Protein AF-0000000069436643 (afdb_homodimer)

Secondary structure (DSSP, 8-state):
-----PPP-EEEEEESS-HHHHHHHHHHHH----SEEEEEE-TT--HHHHHHHHHHHHTTPPTT-EEEESSTTSHHHHHHHHHHHHSS-EEEE--BHHHHHHHHHHHTTS-GGG-HHHHHHHHHHT-EEHHHHHHHHHHH-/-----PPP-EEEEEESS-HHHHHHHHHHHH----SEEEEEE-TT--HHHHHHHHHHHHTTPPTT-EEEESSTTSHHHHHHHHHHHHSS-EEEE--BHHHHHHHHHHHTTS-GGG-HHHHHHHHHHT-EEHHHHHHHHHHH-

Organism: Salmonella typhimurium (strain SL1344) (NCBI:txid216597)

Sequence (282 aa):
MTTTQPLPHILLLTHGGWGQPLCNSLRMVTGEIKGVTEIALMPVDTLGEFYQRVEAVVKTLPEGSLILTDFVGGTTSNVAARLSADYPVAVIAGLNASLLLEALDRREQGMLTACVDELVEAGRSSCLDVVAHVRQLQQSLMTTTQPLPHILLLTHGGWGQPLCNSLRMVTGEIKGVTEIALMPVDTLGEFYQRVEAVVKTLPEGSLILTDFVGGTTSNVAARLSADYPVAVIAGLNASLLLEALDRREQGMLTACVDELVEAGRSSCLDVVAHVRQLQQSL

InterPro domains:
  IPR004701 Phosphotransferase system, mannose-type IIA component [PF03610] (10-118)
  IPR004701 Phosphotransferase system, mannose-type IIA component [PS51096] (7-127)
  IPR033887 PTS system mannose/sorbose specific IIA subunit [cd00006] (9-125)
  IPR036662 Phosphotransferase system, mannose-type IIA component superfamily [G3DSA:3.40.50.510] (8-139)
  IPR036662 Phosphotransferase system, mannose-type IIA component superfamily [SSF53062] (9-129)
  IPR051471 Bacterial PTS system sugar-specific components [PTHR33799] (9-136)

Nearest PDB structures (foldseek):
  2jzo-assembly1_A  TM=9.021E-01  e=1.554E-08  Escherichia coli
  2jzn-assembly1_B  TM=9.021E-01  e=1.768E-08  Escherichia coli
  6fmg-assembly2_C  TM=8.801E-01  e=3.167E-08  Streptococcus pneumoniae
  3mtq-assembly1_B  TM=8.263E-01  e=3.140E-06  Klebsiella pneumoniae subsp. pneumoniae MGH 78578
  3gx1-assembly1_B  TM=8.263E-01  e=9.709E-05  Listeria innocua Clip11262

Solvent-accessible surface area (backbone atoms only — not comparable to full-atom values): 14733 Å² total; per-residue (Å²): 129,86,74,72,67,66,65,29,32,38,38,33,29,27,53,61,48,29,54,60,46,43,50,58,24,46,32,76,75,73,38,91,81,76,58,69,47,71,49,53,50,46,93,86,56,47,71,66,56,48,43,51,57,50,48,61,51,58,75,68,52,39,70,23,13,34,36,36,15,38,42,70,88,39,71,54,34,50,47,48,45,57,48,36,75,80,38,84,44,38,44,36,22,27,42,30,57,47,24,51,53,50,48,59,56,42,28,77,75,40,49,40,55,78,40,52,69,60,41,31,48,42,29,22,70,33,22,33,51,44,56,63,50,55,54,50,56,57,64,75,96,127,88,73,74,67,66,63,28,32,37,38,33,30,28,54,61,49,30,54,60,47,43,50,57,22,47,32,77,74,74,36,91,82,76,57,68,48,70,51,53,50,46,94,85,54,47,72,66,57,47,43,50,59,51,47,62,51,58,74,66,52,39,69,22,12,33,36,37,14,36,42,70,87,38,70,53,34,50,47,49,46,58,48,37,76,80,39,82,45,38,44,36,22,26,43,29,57,49,24,51,53,50,48,61,56,43,26,76,74,40,50,40,55,79,40,51,70,60,42,29,47,41,28,22,70,33,23,34,52,43,56,62,49,54,52,52,55,61,68,74,101

Foldseek 3Di:
DVPPFDFFAEEEEEAPDCVVVLVVVCCVPVNDAPRYYYDYDYPVDDLVRSLVVVLVVLVVTTALYEYEYAAPPDSRQVSVVVSVVVGVYYYDYNDDNQLVVVLRVVSVVDRNSVCVVVSNVSSVVVDDDPVVVVVVVVVVD/DVPPFDQFAEEEEEAPDPVVVLVVVCCVPVNDAPRYYYDYDYPVDDLVRSLVVVLVVLVVTTALYEYEYAAPPDSRQVSVVVSVVVGVYYYDYNDDNQLVVVLRVVSVVDRNSVCVVVSNVSSVVVDDDPVVVVVVVVVVD

pLDDT: mean 94.85, std 9.26, range [37.38, 98.94]

Structure (mmCIF, N/CA/C/O backbone):
data_AF-0000000069436643-model_v1
#
loop_
_entity.id
_entity.type
_entity.pdbx_description
1 polymer 'Hypothetical PTS system protein'
#
loop_
_atom_site.group_PDB
_atom_site.id
_atom_site.type_symbol
_atom_site.label_atom_id
_atom_site.label_alt_id
_atom_site.label_comp_id
_atom_site.label_asym_id
_atom_site.label_entity_id
_atom_site.label_seq_id
_atom_site.pdbx_PDB_ins_code
_atom_site.Cartn_x
_atom_site.Cartn_y
_atom_site.Cartn_z
_atom_site.occupancy
_atom_site.B_iso_or_equiv
_atom_site.auth_seq_id
_atom_site.auth_comp_id
_atom_site.auth_asym_id
_atom_site.auth_atom_id
_atom_site.pdbx_PDB_model_num
ATOM 1 N N . MET A 1 1 ? 20.109 -31.234 -18.406 1 37.38 1 MET A N 1
ATOM 2 C CA . MET A 1 1 ? 19.156 -30.328 -19.047 1 37.38 1 MET A CA 1
ATOM 3 C C . MET A 1 1 ? 18.75 -29.203 -18.094 1 37.38 1 MET A C 1
ATOM 5 O O . MET A 1 1 ? 18.062 -29.453 -17.094 1 37.38 1 MET A O 1
ATOM 9 N N . THR A 1 2 ? 19.391 -28.219 -17.672 1 46.84 2 THR A N 1
ATOM 10 C CA . THR A 1 2 ? 19.234 -27.25 -16.594 1 46.84 2 THR A CA 1
ATOM 11 C C . THR A 1 2 ? 17.875 -26.547 -16.688 1 46.84 2 THR A C 1
ATOM 13 O O . THR A 1 2 ? 17.656 -25.719 -17.562 1 46.84 2 THR A O 1
ATOM 16 N N . THR A 1 3 ? 16.703 -27.172 -16.719 1 50.44 3 THR A N 1
ATOM 17 C CA . THR A 1 3 ? 15.328 -26.766 -17 1 50.44 3 THR A CA 1
ATOM 18 C C . THR A 1 3 ? 14.992 -25.453 -16.297 1 50.44 3 THR A C 1
ATOM 20 O O . THR A 1 3 ? 15.039 -25.391 -15.062 1 50.44 3 THR A O 1
ATOM 23 N N . THR A 1 4 ? 15.438 -24.391 -16.781 1 63.66 4 THR A N 1
ATOM 24 C CA . THR A 1 4 ? 15.297 -23.062 -16.188 1 63.66 4 THR A CA 1
ATOM 25 C C . THR A 1 4 ? 13.844 -22.781 -15.805 1 63.66 4 THR A C 1
ATOM 27 O O . THR A 1 4 ? 12.992 -22.625 -16.672 1 63.66 4 THR A O 1
ATOM 30 N N . GLN A 1 5 ? 13.445 -23.375 -14.812 1 75.62 5 GLN A N 1
ATOM 31 C CA . GLN A 1 5 ? 12.094 -23.125 -14.328 1 75.62 5 GLN A CA 1
ATOM 32 C C . GLN A 1 5 ? 11.727 -21.656 -14.438 1 75.62 5 GLN A C 1
ATOM 34 O O . GLN A 1 5 ? 12.57 -20.781 -14.227 1 75.62 5 GLN A O 1
ATOM 39 N N . PRO A 1 6 ? 10.602 -21.547 -15.203 1 90.06 6 PRO A N 1
ATOM 40 C CA . PRO A 1 6 ? 10.18 -20.141 -15.297 1 90.06 6 PRO A CA 1
ATOM 41 C C . PRO A 1 6 ? 10.141 -19.453 -13.938 1 90.06 6 PRO A C 1
ATOM 43 O O . PRO A 1 6 ? 9.852 -20.078 -12.922 1 90.06 6 PRO A O 1
ATOM 46 N N . LEU A 1 7 ? 10.594 -18.203 -13.906 1 95.25 7 LEU A N 1
ATOM 47 C CA . LEU A 1 7 ? 10.555 -17.422 -12.68 1 95.25 7 LEU A CA 1
ATOM 48 C C . LEU A 1 7 ? 9.125 -17.281 -12.164 1 95.25 7 LEU A C 1
ATOM 50 O O . LEU A 1 7 ? 8.18 -17.203 -12.961 1 95.25 7 LEU A O 1
ATOM 54 N N . PRO A 1 8 ? 8.922 -17.266 -10.836 1 98 8 PRO A N 1
ATOM 55 C CA . PRO A 1 8 ? 7.586 -17.016 -10.289 1 98 8 PRO A CA 1
ATOM 56 C C . PRO A 1 8 ? 6.992 -15.695 -10.766 1 98 8 PRO A C 1
ATOM 58 O O . PRO A 1 8 ? 7.73 -14.781 -11.156 1 98 8 PRO A O 1
ATOM 61 N N . HIS A 1 9 ? 5.707 -15.641 -10.797 1 98.5 9 HIS A N 1
ATOM 62 C CA . HIS A 1 9 ? 4.992 -14.414 -11.109 1 98.5 9 HIS A CA 1
ATOM 63 C C . HIS A 1 9 ? 4.297 -13.852 -9.875 1 98.5 9 HIS A C 1
ATOM 65 O O . HIS A 1 9 ? 4.133 -14.555 -8.875 1 98.5 9 HIS A O 1
ATOM 71 N N . ILE A 1 10 ? 4.023 -12.633 -10 1 98.81 10 ILE A N 1
ATOM 72 C CA . ILE A 1 10 ? 3.24 -11.945 -8.977 1 98.81 10 ILE A CA 1
ATOM 73 C C . ILE A 1 10 ? 1.921 -11.461 -9.578 1 98.81 10 ILE A C 1
ATOM 75 O O . ILE A 1 10 ? 1.914 -10.742 -10.57 1 98.81 10 ILE A O 1
ATOM 79 N N . LEU A 1 11 ? 0.876 -11.945 -9.008 1 98.94 11 LEU A N 1
ATOM 80 C CA . LEU A 1 11 ? -0.457 -11.508 -9.414 1 98.94 11 LEU A CA 1
ATOM 81 C C . LEU A 1 11 ? -1.05 -10.555 -8.383 1 98.94 11 LEU A C 1
ATOM 83 O O . LEU A 1 11 ? -1.198 -10.914 -7.211 1 98.94 11 LEU A O 1
ATOM 87 N N . LEU A 1 12 ? -1.332 -9.336 -8.805 1 98.94 12 LEU A N 1
ATOM 88 C CA . LEU A 1 12 ? -1.971 -8.352 -7.941 1 98.94 12 LEU A CA 1
ATOM 89 C C . LEU A 1 12 ? -3.486 -8.391 -8.102 1 98.94 12 LEU A C 1
ATOM 91 O O . LEU A 1 12 ? -3.998 -8.375 -9.227 1 98.94 12 LEU A O 1
ATOM 95 N N . LEU A 1 13 ? -4.195 -8.531 -7.02 1 98.88 13 LEU A N 1
ATOM 96 C CA . LEU A 1 13 ? -5.645 -8.359 -6.992 1 98.88 13 LEU A CA 1
ATOM 97 C C . LEU A 1 13 ? -6.031 -7.129 -6.18 1 98.88 13 LEU A C 1
ATOM 99 O O . LEU A 1 13 ? -5.805 -7.082 -4.969 1 98.88 13 LEU A O 1
ATOM 103 N N . THR A 1 14 ? -6.617 -6.129 -6.828 1 98.44 14 THR A N 1
ATOM 104 C CA . THR A 1 14 ? -6.961 -4.879 -6.156 1 98.44 14 THR A CA 1
ATOM 105 C C . THR A 1 14 ? -8.383 -4.453 -6.504 1 98.44 14 THR A C 1
ATOM 107 O O . THR A 1 14 ? -8.938 -4.895 -7.508 1 98.44 14 THR A O 1
ATOM 110 N N . HIS A 1 15 ? -9.008 -3.639 -5.648 1 97.56 15 HIS A N 1
ATOM 111 C CA . HIS A 1 15 ? -10.242 -2.949 -6.02 1 97.56 15 HIS A CA 1
ATOM 112 C C . HIS A 1 15 ? -9.961 -1.793 -6.973 1 97.56 15 HIS A C 1
ATOM 114 O O . HIS A 1 15 ? -9.102 -0.953 -6.699 1 97.56 15 HIS A O 1
ATOM 120 N N . GLY A 1 16 ? -10.625 -1.764 -8.086 1 96.56 16 GLY A N 1
ATOM 121 C CA . GLY A 1 16 ? -10.578 -0.621 -8.984 1 96.56 16 GLY A CA 1
ATOM 122 C C . GLY A 1 16 ? -9.273 -0.51 -9.75 1 96.56 16 GLY A C 1
ATOM 123 O O . GLY A 1 16 ? -9.141 0.331 -10.641 1 96.56 16 GLY A O 1
ATOM 124 N N . GLY A 1 17 ? -8.266 -1.239 -9.414 1 97.19 17 GLY A N 1
ATOM 125 C CA . GLY A 1 17 ? -7.035 -1.286 -10.188 1 97.19 17 GLY A CA 1
ATOM 126 C C . GLY A 1 17 ? -6.035 -0.219 -9.781 1 97.19 17 GLY A C 1
ATOM 127 O O . GLY A 1 17 ? -5.879 0.787 -10.477 1 97.19 17 GLY A O 1
ATOM 128 N N . TRP A 1 18 ? -5.324 -0.387 -8.758 1 98.19 18 TRP A N 1
ATOM 129 C CA . TRP A 1 18 ? -4.277 0.555 -8.383 1 98.19 18 TRP A CA 1
ATOM 130 C C . TRP A 1 18 ? -2.914 -0.129 -8.359 1 98.19 18 TRP A C 1
ATOM 132 O O . TRP A 1 18 ? -1.896 0.51 -8.086 1 98.19 18 TRP A O 1
ATOM 142 N N . GLY A 1 19 ? -2.863 -1.388 -8.688 1 98.25 19 GLY A N 1
ATOM 143 C CA . GLY A 1 19 ? -1.625 -2.148 -8.734 1 98.25 19 GLY A CA 1
ATOM 144 C C . GLY A 1 19 ? -0.703 -1.712 -9.859 1 98.25 19 GLY A C 1
ATOM 145 O O . GLY A 1 19 ? 0.508 -1.584 -9.664 1 98.25 19 GLY A O 1
ATOM 146 N N . GLN A 1 20 ? -1.256 -1.521 -11.016 1 97.62 20 GLN A N 1
ATOM 147 C CA . GLN A 1 20 ? -0.444 -1.125 -12.164 1 97.62 20 GLN A CA 1
ATOM 148 C C . GLN A 1 20 ? 0.184 0.248 -11.945 1 97.62 20 GLN A C 1
ATOM 150 O O . GLN A 1 20 ? 1.374 0.441 -12.203 1 97.62 20 GLN A O 1
ATOM 155 N N . PRO A 1 21 ? -0.611 1.246 -11.469 1 97.94 21 PRO A N 1
ATOM 156 C CA . PRO A 1 21 ? 0.022 2.514 -11.102 1 97.94 21 PRO A CA 1
ATOM 157 C C . PRO A 1 21 ? 1.167 2.332 -10.102 1 97.94 21 PRO A C 1
ATOM 159 O O . PRO A 1 21 ? 2.199 2.998 -10.219 1 97.94 21 PRO A O 1
ATOM 162 N N . LEU A 1 22 ? 1.018 1.46 -9.133 1 98.25 22 LEU A N 1
ATOM 163 C CA . LEU A 1 22 ? 2.084 1.177 -8.18 1 98.25 22 LEU A CA 1
ATOM 164 C C . LEU A 1 22 ? 3.299 0.583 -8.891 1 98.25 22 LEU A C 1
ATOM 166 O O . LEU A 1 22 ? 4.434 0.978 -8.617 1 98.25 22 LEU A O 1
ATOM 170 N N . CYS A 1 23 ? 3.084 -0.327 -9.836 1 97.94 23 CYS A N 1
ATOM 171 C CA . CYS A 1 23 ? 4.176 -0.899 -10.617 1 97.94 23 CYS A CA 1
ATOM 172 C C . CYS A 1 23 ? 4.922 0.184 -11.391 1 97.94 23 CYS A C 1
ATOM 174 O O . CYS A 1 23 ? 6.152 0.179 -11.438 1 97.94 23 CYS A O 1
ATOM 176 N N . ASN A 1 24 ? 4.129 1.037 -11.992 1 97.06 24 ASN A N 1
ATOM 177 C CA . ASN A 1 24 ? 4.75 2.139 -12.719 1 97.06 24 ASN A CA 1
ATOM 178 C C . ASN A 1 24 ? 5.645 2.975 -11.812 1 97.06 24 ASN A C 1
ATOM 180 O O . ASN A 1 24 ? 6.734 3.385 -12.219 1 97.06 24 ASN A O 1
ATOM 184 N N . SER A 1 25 ? 5.137 3.213 -10.617 1 96.44 25 SER A N 1
ATOM 185 C CA . SER A 1 25 ? 5.918 3.932 -9.617 1 96.44 25 SER A CA 1
ATOM 186 C C . SER A 1 25 ? 7.227 3.213 -9.312 1 96.44 25 SER A C 1
ATOM 188 O O . SER A 1 25 ? 8.289 3.832 -9.305 1 96.44 25 SER A O 1
ATOM 190 N N . LEU A 1 26 ? 7.211 1.95 -9.148 1 96.06 26 LEU A N 1
ATOM 191 C CA . LEU A 1 26 ? 8.375 1.177 -8.734 1 96.06 26 LEU A CA 1
ATOM 192 C C . LEU A 1 26 ? 9.383 1.056 -9.875 1 96.06 26 LEU A C 1
ATOM 194 O O . LEU A 1 26 ? 10.578 0.853 -9.633 1 96.06 26 LEU A O 1
ATOM 198 N N . ARG A 1 27 ? 8.922 1.178 -11.117 1 96.19 27 ARG A N 1
ATOM 199 C CA . ARG A 1 27 ? 9.844 1.189 -12.25 1 96.19 27 ARG A CA 1
ATOM 200 C C . ARG A 1 27 ? 10.773 2.393 -12.18 1 96.19 27 ARG A C 1
ATOM 202 O O . ARG A 1 27 ? 11.922 2.32 -12.617 1 96.19 27 ARG A O 1
ATOM 209 N N . MET A 1 28 ? 10.312 3.479 -11.57 1 92.62 28 MET A N 1
ATOM 210 C CA . MET A 1 28 ? 11.125 4.676 -11.398 1 92.62 28 MET A CA 1
ATOM 211 C C . MET A 1 28 ? 12.266 4.426 -10.414 1 92.62 28 MET A C 1
ATOM 213 O O . MET A 1 28 ? 13.289 5.109 -10.453 1 92.62 28 MET A O 1
ATOM 217 N N . VAL A 1 29 ? 12.102 3.406 -9.633 1 89.19 29 VAL A N 1
ATOM 218 C CA . VAL A 1 29 ? 13.047 3.133 -8.562 1 89.19 29 VAL A CA 1
ATOM 219 C C . VAL A 1 29 ? 13.938 1.952 -8.953 1 89.19 29 VAL A C 1
ATOM 221 O O . VAL A 1 29 ? 15.148 1.979 -8.719 1 89.19 29 VAL A O 1
ATOM 224 N N . THR A 1 30 ? 13.406 0.935 -9.547 1 91.94 30 THR A N 1
ATOM 225 C CA . THR A 1 30 ? 14.141 -0.308 -9.758 1 91.94 30 THR A CA 1
ATOM 226 C C . THR A 1 30 ? 14.422 -0.53 -11.234 1 91.94 30 THR A C 1
ATOM 228 O O . THR A 1 30 ? 15.242 -1.375 -11.602 1 91.94 30 THR A O 1
ATOM 231 N N . GLY A 1 31 ? 13.789 0.182 -12.094 1 92.88 31 GLY A N 1
ATOM 232 C CA . GLY A 1 31 ? 13.836 -0.117 -13.516 1 92.88 31 GLY A CA 1
ATOM 233 C C . GLY A 1 31 ? 12.719 -1.048 -13.969 1 92.88 31 GLY A C 1
ATOM 234 O O . GLY A 1 31 ? 11.672 -1.122 -13.32 1 92.88 31 GLY A O 1
ATOM 235 N N . GLU A 1 32 ? 13.047 -1.8 -15.039 1 93.56 32 GLU A N 1
ATOM 236 C CA . GLU A 1 32 ? 12.008 -2.609 -15.664 1 93.56 32 GLU A CA 1
ATOM 237 C C . GLU A 1 32 ? 11.477 -3.672 -14.711 1 93.56 32 GLU A C 1
ATOM 239 O O . GLU A 1 32 ? 12.25 -4.301 -13.984 1 93.56 32 GLU A O 1
ATOM 244 N N . ILE A 1 33 ? 10.219 -3.863 -14.633 1 94.12 33 ILE A N 1
ATOM 245 C CA . ILE A 1 33 ? 9.531 -4.879 -13.844 1 94.12 33 ILE A CA 1
ATOM 246 C C . ILE A 1 33 ? 8.828 -5.867 -14.773 1 94.12 33 ILE A C 1
ATOM 248 O O . ILE A 1 33 ? 8.031 -5.469 -15.625 1 94.12 33 ILE A O 1
ATOM 252 N N . LYS A 1 34 ? 9.156 -7.074 -14.641 1 94.38 34 LYS A N 1
ATOM 253 C CA . LYS A 1 34 ? 8.531 -8.148 -15.406 1 94.38 34 LYS A CA 1
ATOM 254 C C . LYS A 1 34 ? 7.855 -9.156 -14.484 1 94.38 34 LYS A C 1
ATOM 256 O O . LYS A 1 34 ? 8.18 -9.234 -13.297 1 94.38 34 LYS A O 1
ATOM 261 N N . GLY A 1 35 ? 6.895 -9.875 -15 1 96.38 35 GLY A N 1
ATOM 262 C CA . GLY A 1 35 ? 6.312 -10.984 -14.266 1 96.38 35 GLY A CA 1
ATOM 263 C C . GLY A 1 35 ? 5.289 -10.547 -13.234 1 96.38 35 GLY A C 1
ATOM 264 O O . GLY A 1 35 ? 5.016 -11.266 -12.273 1 96.38 35 GLY A O 1
ATOM 265 N N . VAL A 1 36 ? 4.766 -9.336 -13.398 1 98.31 36 VAL A N 1
ATOM 266 C CA . VAL A 1 36 ? 3.707 -8.836 -12.523 1 98.31 36 VAL A CA 1
ATOM 267 C C . VAL A 1 36 ? 2.459 -8.531 -13.352 1 98.31 36 VAL A C 1
ATOM 269 O O . VAL A 1 36 ? 2.537 -7.867 -14.391 1 98.31 36 VAL A O 1
ATOM 272 N N . THR A 1 37 ? 1.359 -9.078 -12.945 1 98.38 37 THR A N 1
ATOM 273 C CA . THR A 1 37 ? 0.079 -8.781 -13.586 1 98.38 37 THR A CA 1
ATOM 274 C C . THR A 1 37 ? -0.966 -8.398 -12.539 1 98.38 37 THR A C 1
ATOM 276 O O . THR A 1 37 ? -0.895 -8.844 -11.391 1 98.38 37 THR A O 1
ATOM 279 N N . GLU A 1 38 ? -1.88 -7.57 -12.977 1 98.75 38 GLU A N 1
ATOM 280 C CA . GLU A 1 38 ? -2.973 -7.172 -12.094 1 98.75 38 GLU A CA 1
ATOM 281 C C . GLU A 1 38 ? -4.324 -7.598 -12.664 1 98.75 38 GLU A C 1
ATOM 283 O O . GLU A 1 38 ? -4.562 -7.48 -13.867 1 98.75 38 GLU A O 1
ATOM 288 N N . ILE A 1 39 ? -5.168 -8.055 -11.797 1 98.81 39 ILE A N 1
ATOM 289 C CA . ILE A 1 39 ? -6.602 -8.148 -12.039 1 98.81 39 ILE A CA 1
ATOM 290 C C . ILE A 1 39 ? -7.355 -7.258 -11.055 1 98.81 39 ILE A C 1
ATOM 292 O O . ILE A 1 39 ? -7.301 -7.48 -9.844 1 98.81 39 ILE A O 1
ATOM 296 N N . ALA A 1 40 ? -8.039 -6.293 -11.586 1 98.44 40 ALA A N 1
ATOM 297 C CA . ALA A 1 40 ? -8.797 -5.352 -10.766 1 98.44 40 ALA A CA 1
ATOM 298 C C . ALA A 1 40 ? -10.242 -5.805 -10.602 1 98.44 40 ALA A C 1
ATOM 300 O O . ALA A 1 40 ? -10.891 -6.211 -11.578 1 98.44 40 ALA A O 1
ATOM 301 N N . LEU A 1 41 ? -10.727 -5.836 -9.375 1 98.19 41 LEU A N 1
ATOM 302 C CA . LEU A 1 41 ? -12.156 -5.973 -9.125 1 98.19 41 LEU A CA 1
ATOM 303 C C . LEU A 1 41 ? -12.891 -4.672 -9.43 1 98.19 41 LEU A C 1
ATOM 305 O O . LEU A 1 41 ? -12.609 -3.637 -8.828 1 98.19 41 LEU A O 1
ATOM 309 N N . MET A 1 42 ? -13.797 -4.703 -10.32 1 97.19 42 MET A N 1
ATOM 310 C CA . MET A 1 42 ? -14.539 -3.52 -10.742 1 97.19 42 MET A CA 1
ATOM 311 C C . MET A 1 42 ? -15.961 -3.541 -10.18 1 97.19 42 MET A C 1
ATOM 313 O O . MET A 1 42 ? -16.484 -4.605 -9.859 1 97.19 42 MET A O 1
ATOM 317 N N . PRO A 1 43 ? -16.578 -2.346 -10.047 1 94.25 43 PRO A N 1
ATOM 318 C CA . PRO A 1 43 ? -17.922 -2.275 -9.469 1 94.25 43 PRO A CA 1
ATOM 319 C C . PRO A 1 43 ? -18.922 -3.162 -10.203 1 94.25 43 PRO A C 1
ATOM 321 O O . PRO A 1 43 ? -19.859 -3.674 -9.594 1 94.25 43 PRO A O 1
ATOM 324 N N . VAL A 1 44 ? -18.75 -3.408 -11.422 1 95.31 44 VAL A N 1
ATOM 325 C CA . VAL A 1 44 ? -19.719 -4.133 -12.242 1 95.31 44 VAL A CA 1
ATOM 326 C C . VAL A 1 44 ? -19.469 -5.637 -12.109 1 95.31 44 VAL A C 1
ATOM 328 O O . VAL A 1 44 ? -20.312 -6.441 -12.531 1 95.31 44 VAL A O 1
ATOM 331 N N . ASP A 1 45 ? -18.344 -6.047 -11.531 1 96.12 45 ASP A N 1
ATOM 332 C CA . ASP A 1 45 ? -17.984 -7.457 -11.438 1 96.12 45 ASP A CA 1
ATOM 333 C C . ASP A 1 45 ? -18.891 -8.188 -10.445 1 96.12 45 ASP A C 1
ATOM 335 O O . ASP A 1 45 ? -19.125 -7.695 -9.336 1 96.12 45 ASP A O 1
ATOM 339 N N . THR A 1 46 ? -19.344 -9.422 -10.867 1 96.44 46 THR A N 1
ATOM 340 C CA . THR A 1 46 ? -19.875 -10.352 -9.875 1 96.44 46 THR A CA 1
ATOM 341 C C . THR A 1 46 ? -18.75 -11.172 -9.242 1 96.44 46 THR A C 1
ATOM 343 O O . THR A 1 46 ? -17.656 -11.258 -9.797 1 96.44 46 THR A O 1
ATOM 346 N N . LEU A 1 47 ? -19.031 -11.711 -8.102 1 96 47 LEU A N 1
ATOM 347 C CA . LEU A 1 47 ? -18.062 -12.578 -7.445 1 96 47 LEU A CA 1
ATOM 348 C C . LEU A 1 47 ? -17.625 -13.711 -8.375 1 96 47 LEU A C 1
ATOM 350 O O . LEU A 1 47 ? -16.438 -14.008 -8.484 1 96 47 LEU A O 1
ATOM 354 N N . GLY A 1 48 ? -18.562 -14.297 -9.023 1 97.31 48 GLY A N 1
ATOM 355 C CA . GLY A 1 48 ? -18.281 -15.398 -9.922 1 97.31 48 GLY A CA 1
ATOM 356 C C . GLY A 1 48 ? -17.406 -15 -11.094 1 97.31 48 GLY A C 1
ATOM 357 O O . GLY A 1 48 ? -16.453 -15.719 -11.438 1 97.31 48 GLY A O 1
ATOM 358 N N . GLU A 1 49 ? -17.719 -13.891 -11.688 1 97.75 49 GLU A N 1
ATOM 359 C CA . GLU A 1 49 ? -16.922 -13.406 -12.805 1 97.75 49 GLU A CA 1
ATOM 360 C C . GLU A 1 49 ? -15.492 -13.102 -12.375 1 97.75 49 GLU A C 1
ATOM 362 O O . GLU A 1 49 ? -14.547 -13.445 -13.078 1 97.75 49 GLU A O 1
ATOM 367 N N . PHE A 1 50 ? -15.461 -12.445 -11.305 1 98.5 50 PHE A N 1
ATOM 368 C CA . PHE A 1 50 ? -14.141 -12.109 -10.781 1 98.5 50 PHE A CA 1
ATOM 369 C C . PHE A 1 50 ? -13.344 -13.375 -10.469 1 98.5 50 PHE A C 1
ATOM 371 O O . PHE A 1 50 ? -12.18 -13.5 -10.859 1 98.5 50 PHE A O 1
ATOM 378 N N . TYR A 1 51 ? -13.969 -14.352 -9.812 1 98.5 51 TYR A N 1
ATOM 379 C CA . TYR A 1 51 ? -13.344 -15.633 -9.5 1 98.5 51 TYR A CA 1
ATOM 380 C C . TYR A 1 51 ? -12.812 -16.297 -10.758 1 98.5 51 TYR A C 1
ATOM 382 O O . TYR A 1 51 ? -11.656 -16.734 -10.805 1 98.5 51 TYR A O 1
ATOM 390 N N . GLN A 1 52 ? -13.586 -16.344 -11.773 1 98.56 52 GLN A N 1
ATOM 391 C CA . GLN A 1 52 ? -13.219 -17.031 -13.008 1 98.56 52 GLN A CA 1
ATOM 392 C C . GLN A 1 52 ? -12.031 -16.344 -13.68 1 98.56 52 GLN A C 1
ATOM 394 O O . GLN A 1 52 ? -11.133 -17.016 -14.195 1 98.56 52 GLN A O 1
ATOM 399 N N . ARG A 1 53 ? -12.094 -15.039 -13.695 1 98.5 53 ARG A N 1
ATOM 400 C CA . ARG A 1 53 ? -10.992 -14.289 -14.281 1 98.5 53 ARG A CA 1
ATOM 401 C C . ARG A 1 53 ? -9.688 -14.562 -13.539 1 98.5 53 ARG A C 1
ATOM 403 O O . ARG A 1 53 ? -8.648 -14.789 -14.164 1 98.5 53 ARG A O 1
ATOM 410 N N . VAL A 1 54 ? -9.758 -14.539 -12.227 1 98.88 54 VAL A N 1
ATOM 411 C CA . VAL A 1 54 ? -8.562 -14.766 -11.43 1 98.88 54 VAL A CA 1
ATOM 412 C C . VAL A 1 54 ? -8.086 -16.203 -11.602 1 98.88 54 VAL A C 1
ATOM 414 O O . VAL A 1 54 ? -6.891 -16.453 -11.781 1 98.88 54 VAL A O 1
ATOM 417 N N . GLU A 1 55 ? -8.977 -17.141 -11.586 1 98.81 55 GLU A N 1
ATOM 418 C CA . GLU A 1 55 ? -8.609 -18.562 -11.719 1 98.81 55 GLU A CA 1
ATOM 419 C C . GLU A 1 55 ? -7.914 -18.812 -13.047 1 98.81 55 GLU A C 1
ATOM 421 O O . GLU A 1 55 ? -6.949 -19.594 -13.102 1 98.81 55 GLU A O 1
ATOM 426 N N . ALA A 1 56 ? -8.43 -18.188 -14.086 1 98.81 56 ALA A N 1
ATOM 427 C CA . ALA A 1 56 ? -7.848 -18.375 -15.414 1 98.81 56 ALA A CA 1
ATOM 428 C C . ALA A 1 56 ? -6.363 -18.016 -15.406 1 98.81 56 ALA A C 1
ATOM 430 O O . ALA A 1 56 ? -5.559 -18.656 -16.094 1 98.81 56 ALA A O 1
ATOM 431 N N . VAL A 1 57 ? -6.004 -17.016 -14.695 1 98.75 57 VAL A N 1
ATOM 432 C CA . VAL A 1 57 ? -4.613 -16.562 -14.617 1 98.75 57 VAL A CA 1
ATOM 433 C C . VAL A 1 57 ? -3.834 -17.484 -13.672 1 98.75 57 VAL A C 1
ATOM 435 O O . VAL A 1 57 ? -2.715 -17.891 -13.984 1 98.75 57 VAL A O 1
ATOM 438 N N . VAL A 1 58 ? -4.41 -17.828 -12.539 1 98.62 58 VAL A N 1
ATOM 439 C CA . VAL A 1 58 ? -3.75 -18.641 -11.516 1 98.62 58 VAL A CA 1
ATOM 440 C C . VAL A 1 58 ? -3.326 -19.984 -12.102 1 98.62 58 VAL A C 1
ATOM 442 O O . VAL A 1 58 ? -2.238 -20.484 -11.805 1 98.62 58 VAL A O 1
ATOM 445 N N . LYS A 1 59 ? -4.09 -20.516 -13.016 1 97.94 59 LYS A N 1
ATOM 446 C CA . LYS A 1 59 ? -3.828 -21.797 -13.648 1 97.94 59 LYS A CA 1
ATOM 447 C C . LYS A 1 59 ? -2.551 -21.75 -14.484 1 97.94 59 LYS A C 1
ATOM 449 O O . LYS A 1 59 ? -1.938 -22.797 -14.75 1 97.94 59 LYS A O 1
ATOM 454 N N . THR A 1 60 ? -2.199 -20.594 -14.844 1 97.62 60 THR A N 1
ATOM 455 C CA . THR A 1 60 ? -1.071 -20.469 -15.758 1 97.62 60 THR A CA 1
ATOM 456 C C . THR A 1 60 ? 0.185 -20.031 -15.016 1 97.62 60 THR A C 1
ATOM 458 O O . THR A 1 60 ? 1.271 -19.969 -15.594 1 97.62 60 THR A O 1
ATOM 461 N N . LEU A 1 61 ? 0.086 -19.703 -13.758 1 97.81 61 LEU A N 1
ATOM 462 C CA . LEU A 1 61 ? 1.219 -19.188 -13 1 97.81 61 LEU A CA 1
ATOM 463 C C . LEU A 1 61 ? 2.285 -20.266 -12.812 1 97.81 61 LEU A C 1
ATOM 465 O O . LEU A 1 61 ? 1.965 -21.406 -12.492 1 97.81 61 LEU A O 1
ATOM 469 N N . PRO A 1 62 ? 3.543 -19.859 -13 1 97.12 62 PRO A N 1
ATOM 470 C CA . PRO A 1 62 ? 4.613 -20.812 -12.664 1 97.12 62 PRO A CA 1
ATOM 471 C C . PRO A 1 62 ? 4.605 -21.203 -11.188 1 97.12 62 PRO A C 1
ATOM 473 O O . PRO A 1 62 ? 4.062 -20.484 -10.352 1 97.12 62 PRO A O 1
ATOM 476 N N . GLU A 1 63 ? 5.242 -22.297 -10.922 1 95.88 63 GLU A N 1
ATOM 477 C CA . GLU A 1 63 ? 5.406 -22.766 -9.547 1 95.88 63 GLU A CA 1
ATOM 478 C C . GLU A 1 63 ? 6.09 -21.703 -8.688 1 95.88 63 GLU A C 1
ATOM 480 O O . GLU A 1 63 ? 7.035 -21.047 -9.133 1 95.88 63 GLU A O 1
ATOM 485 N N . GLY A 1 64 ? 5.648 -21.531 -7.504 1 97.62 64 GLY A N 1
ATOM 486 C CA . GLY A 1 64 ? 6.273 -20.625 -6.566 1 97.62 64 GLY A CA 1
ATOM 487 C C . GLY A 1 64 ? 5.746 -19.203 -6.68 1 97.62 64 GLY A C 1
ATOM 488 O O . GLY A 1 64 ? 6.316 -18.266 -6.102 1 97.62 64 GLY A O 1
ATOM 489 N N . SER A 1 65 ? 4.613 -18.953 -7.414 1 98.56 65 SER A N 1
ATOM 490 C CA . SER A 1 65 ? 4.047 -17.625 -7.645 1 98.56 65 SER A CA 1
ATOM 491 C C . SER A 1 65 ? 3.25 -17.156 -6.434 1 98.56 65 SER A C 1
ATOM 493 O O . SER A 1 65 ? 2.975 -17.922 -5.52 1 98.56 65 SER A O 1
ATOM 495 N N . LEU A 1 66 ? 2.975 -15.906 -6.457 1 98.75 66 LEU A N 1
ATOM 496 C CA . LEU A 1 66 ? 2.406 -15.203 -5.312 1 98.75 66 LEU A CA 1
ATOM 497 C C . LEU A 1 66 ? 1.262 -14.297 -5.742 1 98.75 66 LEU A C 1
ATOM 499 O O . LEU A 1 66 ? 1.354 -13.617 -6.77 1 98.75 66 LEU A O 1
ATOM 503 N N . ILE A 1 67 ? 0.191 -14.336 -4.996 1 98.94 67 ILE A N 1
ATOM 504 C CA . ILE A 1 67 ? -0.86 -13.336 -5.137 1 98.94 67 ILE A CA 1
ATOM 505 C C . ILE A 1 67 ? -0.735 -12.297 -4.023 1 98.94 67 ILE A C 1
ATOM 507 O O . ILE A 1 67 ? -0.615 -12.648 -2.85 1 98.94 67 ILE A O 1
ATOM 511 N N . LEU A 1 68 ? -0.703 -11.039 -4.395 1 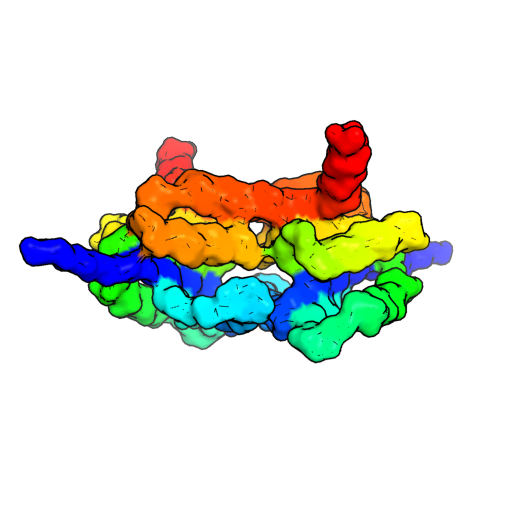98.94 68 LEU A N 1
ATOM 512 C CA . LEU A 1 68 ? -0.794 -9.93 -3.451 1 98.94 68 LEU A CA 1
ATOM 513 C C . LEU A 1 68 ? -2.139 -9.219 -3.576 1 98.94 68 LEU A C 1
ATOM 515 O O . LEU A 1 68 ? -2.568 -8.883 -4.684 1 98.94 68 LEU A O 1
ATOM 519 N N . THR A 1 69 ? -2.801 -8.992 -2.428 1 98.81 69 THR A N 1
ATOM 520 C CA . THR A 1 69 ? -4.098 -8.32 -2.436 1 98.81 69 THR A CA 1
ATOM 521 C C . THR A 1 69 ? -4.047 -7.031 -1.622 1 98.81 69 THR A C 1
ATOM 523 O O . THR A 1 69 ? -3.121 -6.82 -0.838 1 98.81 69 THR A O 1
ATOM 526 N N . ASP A 1 70 ? -4.988 -6.172 -1.793 1 96.75 70 ASP A N 1
ATOM 527 C CA . ASP A 1 70 ? -4.949 -4.844 -1.189 1 96.75 70 ASP A CA 1
ATOM 528 C C . ASP A 1 70 ? -5.289 -4.902 0.298 1 96.75 70 ASP A C 1
ATOM 530 O O . ASP A 1 70 ? -4.512 -4.445 1.138 1 96.75 70 ASP A O 1
ATOM 534 N N . PHE A 1 71 ? -6.418 -5.5 0.78 1 94.19 71 PHE A N 1
ATOM 535 C CA . PHE A 1 71 ? -6.684 -5.648 2.207 1 94.19 71 PHE A CA 1
ATOM 536 C C . PHE A 1 71 ? -7.379 -6.977 2.492 1 94.19 71 PHE A C 1
ATOM 538 O O . PHE A 1 71 ? -7.98 -7.574 1.598 1 94.19 71 PHE A O 1
ATOM 545 N N . VAL A 1 72 ? -7.258 -7.445 3.654 1 94.31 72 VAL A N 1
ATOM 546 C CA . VAL A 1 72 ? -7.812 -8.719 4.098 1 94.31 72 VAL A CA 1
ATOM 547 C C . VAL A 1 72 ? -9.32 -8.586 4.301 1 94.31 72 VAL A C 1
ATOM 549 O O . VAL A 1 72 ? -9.812 -7.512 4.664 1 94.31 72 VAL A O 1
ATOM 552 N N . GLY A 1 73 ? -10.023 -9.656 4.02 1 91.44 73 GLY A N 1
ATOM 553 C CA . GLY A 1 73 ? -11.438 -9.719 4.336 1 91.44 73 GLY A CA 1
ATOM 554 C C . GLY A 1 73 ? -12.328 -9.273 3.189 1 91.44 73 GLY A C 1
ATOM 555 O O . GLY A 1 73 ? -13.555 -9.383 3.268 1 91.44 73 GLY A O 1
ATOM 556 N N . GLY A 1 74 ? -11.797 -8.695 2.182 1 92.38 74 GLY A N 1
ATOM 557 C CA . GLY A 1 74 ? -12.562 -8.297 1.011 1 92.38 74 GLY A CA 1
ATOM 558 C C . GLY A 1 74 ? -12.672 -9.398 -0.027 1 92.38 74 GLY A C 1
ATOM 559 O O . GLY A 1 74 ? -12.125 -10.492 0.154 1 92.38 74 GLY A O 1
ATOM 560 N N . THR A 1 75 ? -13.32 -9.07 -1.146 1 95.5 75 THR A N 1
ATOM 561 C CA . THR A 1 75 ? -13.555 -10.031 -2.221 1 95.5 75 THR A CA 1
ATOM 562 C C . THR A 1 75 ? -12.242 -10.469 -2.852 1 95.5 75 THR A C 1
ATOM 564 O O . THR A 1 75 ? -12.047 -11.648 -3.146 1 95.5 75 THR A O 1
ATOM 567 N N . THR A 1 76 ? -11.328 -9.586 -3.002 1 97.75 76 THR A N 1
ATOM 568 C CA . THR A 1 76 ? -10.047 -9.898 -3.631 1 97.75 76 THR A CA 1
ATOM 569 C C . THR A 1 76 ? -9.297 -10.961 -2.828 1 97.75 76 THR A C 1
ATOM 571 O O . THR A 1 76 ? -8.906 -12 -3.371 1 97.75 76 THR A O 1
ATOM 574 N N . SER A 1 77 ? -9.211 -10.789 -1.541 1 97.5 77 SER A N 1
ATOM 575 C CA . SER A 1 77 ? -8.5 -11.734 -0.684 1 97.5 77 SER A CA 1
ATOM 576 C C . SER A 1 77 ? -9.258 -13.047 -0.552 1 97.5 77 SER A C 1
ATOM 578 O O . SER A 1 77 ? -8.648 -14.117 -0.524 1 97.5 77 SER A O 1
ATOM 580 N N . ASN A 1 78 ? -10.578 -12.961 -0.472 1 96.19 78 ASN A N 1
ATOM 581 C CA . ASN A 1 78 ? -11.391 -14.164 -0.328 1 96.19 78 ASN A CA 1
ATOM 582 C C . ASN A 1 78 ? -11.258 -15.078 -1.544 1 96.19 78 ASN A C 1
ATOM 584 O O . ASN A 1 78 ? -11.117 -16.297 -1.401 1 96.19 78 ASN A O 1
ATOM 588 N N . VAL A 1 79 ? -11.328 -14.469 -2.693 1 98.06 79 VAL A N 1
ATOM 589 C CA . VAL A 1 79 ? -11.172 -15.227 -3.932 1 98.06 79 VAL A CA 1
ATOM 590 C C . VAL A 1 79 ? -9.781 -15.844 -3.986 1 98.06 79 VAL A C 1
ATOM 592 O O . VAL A 1 79 ? -9.625 -17.016 -4.328 1 98.06 79 VAL A O 1
ATOM 595 N N . ALA A 1 80 ? -8.766 -15.094 -3.633 1 98.69 80 ALA A N 1
ATOM 596 C CA . ALA A 1 80 ? -7.387 -15.586 -3.643 1 98.69 80 ALA A CA 1
ATOM 597 C C . ALA A 1 80 ? -7.219 -16.75 -2.674 1 98.69 80 ALA A C 1
ATOM 599 O O . ALA A 1 80 ? -6.574 -17.75 -3.002 1 98.69 80 ALA A O 1
ATOM 600 N N . ALA A 1 81 ? -7.77 -16.609 -1.474 1 97.56 81 ALA A N 1
ATOM 601 C CA . ALA A 1 81 ? -7.691 -17.672 -0.468 1 97.56 81 ALA A CA 1
ATOM 602 C C . ALA A 1 81 ? -8.344 -18.953 -0.973 1 97.56 81 ALA A C 1
ATOM 604 O O . ALA A 1 81 ? -7.789 -20.047 -0.809 1 97.56 81 ALA A O 1
ATOM 605 N N . ARG A 1 82 ? -9.477 -18.812 -1.585 1 97 82 ARG A N 1
ATOM 606 C CA . ARG A 1 82 ? -10.188 -19.969 -2.135 1 97 82 ARG A CA 1
ATOM 607 C C . ARG A 1 82 ? -9.352 -20.672 -3.207 1 97 82 ARG A C 1
ATOM 609 O O . ARG A 1 82 ? -9.234 -21.891 -3.213 1 97 82 ARG A O 1
ATOM 616 N N . LEU A 1 83 ? -8.789 -19.906 -4.047 1 98.25 83 LEU A N 1
ATOM 617 C CA . LEU A 1 83 ? -7.996 -20.453 -5.141 1 98.25 83 LEU A CA 1
ATOM 618 C C . LEU A 1 83 ? -6.738 -21.141 -4.613 1 98.25 83 LEU A C 1
ATOM 620 O O . LEU A 1 83 ? -6.254 -22.109 -5.203 1 98.25 83 LEU A O 1
ATOM 624 N N . SER A 1 84 ? -6.238 -20.609 -3.498 1 97.38 84 SER A N 1
ATOM 625 C CA . SER A 1 84 ? -5.02 -21.172 -2.928 1 97.38 84 SER A CA 1
ATOM 626 C C . SER A 1 84 ? -5.258 -22.578 -2.383 1 97.38 84 SER A C 1
ATOM 628 O O . SER A 1 84 ? -4.309 -23.328 -2.145 1 97.38 84 SER A O 1
ATOM 630 N N . ALA A 1 85 ? -6.457 -22.953 -2.104 1 95.88 85 ALA A N 1
ATOM 631 C CA . ALA A 1 85 ? -6.805 -24.312 -1.664 1 95.88 85 ALA A CA 1
ATOM 632 C C . ALA A 1 85 ? -6.652 -25.312 -2.803 1 95.88 85 ALA A C 1
ATOM 634 O O . ALA A 1 85 ? -6.352 -26.484 -2.568 1 95.88 85 ALA A O 1
ATOM 635 N N . ASP A 1 86 ? -6.785 -24.859 -4.043 1 96.31 86 ASP A N 1
ATOM 636 C CA . ASP A 1 86 ? -6.809 -25.734 -5.207 1 96.31 86 ASP A CA 1
ATOM 637 C C . ASP A 1 86 ? -5.512 -25.625 -6.008 1 96.31 86 ASP A C 1
ATOM 639 O O . ASP A 1 86 ? -5.176 -26.531 -6.781 1 96.31 86 ASP A O 1
ATOM 643 N N . TYR A 1 87 ? -4.816 -24.5 -5.871 1 97.12 87 TYR A N 1
ATOM 644 C CA . TYR A 1 87 ? -3.609 -24.25 -6.645 1 97.12 87 TYR A CA 1
ATOM 645 C C . TYR A 1 87 ? -2.441 -23.891 -5.734 1 97.12 87 TYR A C 1
ATOM 647 O O . TYR A 1 87 ? -2.639 -23.312 -4.66 1 97.12 87 TYR A O 1
ATOM 655 N N . PRO A 1 88 ? -1.249 -24.234 -6.129 1 95.12 88 PRO A N 1
ATOM 656 C CA . PRO A 1 88 ? -0.072 -24 -5.285 1 95.12 88 PRO A CA 1
ATOM 657 C C . PRO A 1 88 ? 0.43 -22.562 -5.344 1 95.12 88 PRO A C 1
ATOM 659 O O . PRO A 1 88 ? 1.54 -22.312 -5.82 1 95.12 88 PRO A O 1
ATOM 662 N N . VAL A 1 89 ? -0.318 -21.641 -4.812 1 97.88 89 VAL A N 1
ATOM 663 C CA . VAL A 1 89 ? 0.039 -20.234 -4.773 1 97.88 89 VAL A CA 1
ATOM 664 C C . VAL A 1 89 ? -0.077 -19.703 -3.346 1 97.88 89 VAL A C 1
ATOM 666 O O . VAL A 1 89 ? -0.938 -20.141 -2.582 1 97.88 89 VAL A O 1
ATOM 669 N N . ALA A 1 90 ? 0.848 -18.844 -2.979 1 98.38 90 ALA A N 1
ATOM 670 C CA . ALA A 1 90 ? 0.735 -18.125 -1.709 1 98.38 90 ALA A CA 1
ATOM 671 C C . ALA A 1 90 ? -0.093 -16.844 -1.868 1 98.38 90 ALA A C 1
ATOM 673 O O . ALA A 1 90 ? -0.203 -16.312 -2.969 1 98.38 90 ALA A O 1
ATOM 674 N N . VAL A 1 91 ? -0.716 -16.422 -0.829 1 98.81 91 VAL A N 1
ATOM 675 C CA . VAL A 1 91 ? -1.531 -15.219 -0.831 1 98.81 91 VAL A CA 1
ATOM 676 C C . VAL A 1 91 ? -1.145 -14.328 0.351 1 98.81 91 VAL A C 1
ATOM 678 O O . VAL A 1 91 ? -1.188 -14.766 1.503 1 98.81 91 VAL A O 1
ATOM 681 N N . ILE A 1 92 ? -0.719 -13.125 0.053 1 98.94 92 ILE A N 1
ATOM 682 C CA . ILE A 1 92 ? -0.407 -12.133 1.072 1 98.94 92 ILE A CA 1
ATOM 683 C C . ILE A 1 92 ? -1.281 -10.898 0.87 1 98.94 92 ILE A C 1
ATOM 685 O O . ILE A 1 92 ? -1.476 -10.445 -0.261 1 98.94 92 ILE A O 1
ATOM 689 N N . ALA A 1 93 ? -1.894 -10.383 1.938 1 98.81 93 ALA A N 1
ATOM 690 C CA . ALA A 1 93 ? -2.648 -9.133 1.896 1 98.81 93 ALA A CA 1
ATOM 691 C C . ALA A 1 93 ? -1.803 -7.965 2.395 1 98.81 93 ALA A C 1
ATOM 693 O O . ALA A 1 93 ? -0.762 -8.172 3.023 1 98.81 93 ALA A O 1
ATOM 694 N N . GLY A 1 94 ? -2.285 -6.75 2.141 1 98.56 94 GLY A N 1
ATOM 695 C CA . GLY A 1 94 ? -1.604 -5.555 2.615 1 98.56 94 GLY A CA 1
ATOM 696 C C . GLY A 1 94 ? -0.602 -5.004 1.619 1 98.56 94 GLY A C 1
ATOM 697 O O . GLY A 1 94 ? 0.451 -4.496 2.008 1 98.56 94 GLY A O 1
ATOM 698 N N . LEU A 1 95 ? -0.934 -5.18 0.383 1 98.81 95 LEU A N 1
ATOM 699 C CA . LEU A 1 95 ? -0.067 -4.703 -0.691 1 98.81 95 LEU A CA 1
ATOM 700 C C . LEU A 1 95 ? 0.42 -3.287 -0.41 1 98.81 95 LEU A C 1
ATOM 702 O O . LEU A 1 95 ? -0.379 -2.402 -0.093 1 98.81 95 LEU A O 1
ATOM 706 N N . ASN A 1 96 ? 1.678 -3.074 -0.479 1 98.56 96 ASN A N 1
ATOM 707 C CA . ASN A 1 96 ? 2.334 -1.771 -0.48 1 98.56 96 ASN A CA 1
ATOM 708 C C . ASN A 1 96 ? 3.643 -1.802 -1.262 1 98.56 96 ASN A C 1
ATOM 710 O O . ASN A 1 96 ? 4.016 -2.838 -1.814 1 98.56 96 ASN A O 1
ATOM 714 N N . ALA A 1 97 ? 4.285 -0.738 -1.397 1 98.12 97 ALA A N 1
ATOM 715 C CA . ALA A 1 97 ? 5.457 -0.607 -2.264 1 98.12 97 ALA A CA 1
ATOM 716 C C . ALA A 1 97 ? 6.586 -1.521 -1.799 1 98.12 97 ALA A C 1
ATOM 718 O O . ALA A 1 97 ? 7.195 -2.225 -2.607 1 98.12 97 ALA A O 1
ATOM 719 N N . SER A 1 98 ? 6.867 -1.548 -0.556 1 97.94 98 SER A N 1
ATOM 720 C CA . SER A 1 98 ? 7.992 -2.303 -0.013 1 97.94 98 SER A CA 1
ATOM 721 C C . SER A 1 98 ? 7.773 -3.805 -0.16 1 97.94 98 SER A C 1
ATOM 723 O O . SER A 1 98 ? 8.703 -4.543 -0.481 1 97.94 98 SER A O 1
ATOM 725 N N . LEU A 1 99 ? 6.559 -4.211 0.102 1 98.62 99 LEU A N 1
ATOM 726 C CA . LEU A 1 99 ? 6.219 -5.621 -0.08 1 98.62 99 LEU A CA 1
ATOM 727 C C . LEU A 1 99 ? 6.422 -6.047 -1.53 1 98.62 99 LEU A C 1
ATOM 729 O O . LEU A 1 99 ? 7.047 -7.074 -1.798 1 98.62 99 LEU A O 1
ATOM 733 N N . LEU A 1 100 ? 5.895 -5.23 -2.461 1 98.5 100 LEU A N 1
ATOM 734 C CA . LEU A 1 100 ? 6.031 -5.566 -3.875 1 98.5 100 LEU A CA 1
ATOM 735 C C . LEU A 1 100 ? 7.496 -5.555 -4.297 1 98.5 100 LEU A C 1
ATOM 737 O O . LEU A 1 100 ? 7.949 -6.449 -5.012 1 98.5 100 LEU A O 1
ATOM 741 N N . LEU A 1 101 ? 8.273 -4.605 -3.828 1 97.12 101 LEU A N 1
ATOM 742 C CA . LEU A 1 101 ? 9.695 -4.527 -4.148 1 97.12 101 LEU A CA 1
ATOM 743 C C . LEU A 1 101 ? 10.43 -5.766 -3.652 1 97.12 101 LEU A C 1
ATOM 745 O O . LEU A 1 101 ? 11.25 -6.34 -4.379 1 97.12 101 LEU A O 1
ATOM 749 N N . GLU A 1 102 ? 10.141 -6.141 -2.42 1 97.75 102 GLU A N 1
ATOM 750 C CA . GLU A 1 102 ? 10.773 -7.32 -1.846 1 97.75 102 GLU A CA 1
ATOM 751 C C . GLU A 1 102 ? 10.406 -8.578 -2.625 1 97.75 102 GLU A C 1
ATOM 753 O O . GLU A 1 102 ? 11.258 -9.438 -2.869 1 97.75 102 GLU A O 1
ATOM 758 N N . ALA A 1 103 ? 9.125 -8.703 -3.002 1 98.5 103 ALA A N 1
ATOM 759 C CA . ALA A 1 103 ? 8.68 -9.859 -3.775 1 98.5 103 ALA A CA 1
ATOM 760 C C . ALA A 1 103 ? 9.406 -9.93 -5.117 1 98.5 103 ALA A C 1
ATOM 762 O O . ALA A 1 103 ? 9.789 -11.016 -5.562 1 98.5 103 ALA A O 1
ATOM 763 N N . LEU A 1 104 ? 9.609 -8.789 -5.777 1 97.38 104 LEU A N 1
ATOM 764 C CA . LEU A 1 104 ? 10.32 -8.727 -7.047 1 97.38 104 LEU A CA 1
ATOM 765 C C . LEU A 1 104 ? 11.766 -9.188 -6.887 1 97.38 104 LEU A C 1
ATOM 767 O O . LEU A 1 104 ? 12.289 -9.914 -7.734 1 97.38 104 LEU A O 1
ATOM 771 N N . ASP A 1 105 ? 12.359 -8.805 -5.816 1 96.12 105 ASP A N 1
ATOM 772 C CA . ASP A 1 105 ? 13.734 -9.195 -5.539 1 96.12 105 ASP A CA 1
ATOM 773 C C . ASP A 1 105 ? 13.836 -10.695 -5.258 1 96.12 105 ASP A C 1
ATOM 775 O O . ASP A 1 105 ? 14.688 -11.383 -5.82 1 96.12 105 ASP A O 1
ATOM 779 N N . ARG A 1 106 ? 12.914 -11.211 -4.461 1 96.81 106 ARG A N 1
ATOM 780 C CA . ARG A 1 106 ? 12.945 -12.609 -4.039 1 96.81 106 ARG A CA 1
ATOM 781 C C . ARG A 1 106 ? 12.594 -13.539 -5.195 1 96.81 106 ARG A C 1
ATOM 783 O O . ARG A 1 106 ? 13.078 -14.672 -5.254 1 96.81 106 ARG A O 1
ATOM 790 N N . ARG A 1 107 ? 11.742 -13.023 -6.082 1 95.25 107 ARG A N 1
ATOM 791 C CA . ARG A 1 107 ? 11.336 -13.852 -7.215 1 95.25 107 ARG A CA 1
ATOM 792 C C . ARG A 1 107 ? 12.539 -14.281 -8.039 1 95.25 107 ARG A C 1
ATOM 794 O O . ARG A 1 107 ? 12.531 -15.352 -8.648 1 95.25 107 ARG A O 1
ATOM 801 N N . GLU A 1 108 ? 13.609 -13.461 -8.062 1 93.81 108 GLU A N 1
ATOM 802 C CA . GLU A 1 108 ? 14.828 -13.766 -8.805 1 93.81 108 GLU A CA 1
ATOM 803 C C . GLU A 1 108 ? 15.672 -14.805 -8.078 1 93.81 108 GLU A C 1
ATOM 805 O O . GLU A 1 108 ? 16.594 -15.375 -8.664 1 93.81 108 GLU A O 1
ATOM 810 N N . GLN A 1 109 ? 15.359 -15.102 -6.855 1 94.69 109 GLN A N 1
ATOM 811 C CA . GLN A 1 109 ? 16.203 -15.953 -6.023 1 94.69 109 GLN A CA 1
ATOM 812 C C . GLN A 1 109 ? 15.57 -17.328 -5.812 1 94.69 109 GLN A C 1
ATOM 814 O O . GLN A 1 109 ? 16.234 -18.25 -5.359 1 94.69 109 GLN A O 1
ATOM 819 N N . GLY A 1 110 ? 14.273 -17.375 -6.113 1 94.69 110 GLY A N 1
ATOM 820 C CA . GLY A 1 110 ? 13.602 -18.656 -5.883 1 94.69 110 GLY A CA 1
ATOM 821 C C . GLY A 1 110 ? 12.094 -18.516 -5.801 1 94.69 110 GLY A C 1
ATOM 822 O O . GLY A 1 110 ? 11.523 -17.531 -6.273 1 94.69 110 GLY A O 1
ATOM 823 N N . MET A 1 111 ? 11.5 -19.562 -5.164 1 97.31 111 MET A N 1
ATOM 824 C CA . MET A 1 111 ? 10.047 -19.625 -5.043 1 97.31 111 MET A CA 1
ATOM 825 C C . MET A 1 111 ? 9.531 -18.625 -4.016 1 97.31 111 MET A C 1
ATOM 827 O O . MET A 1 111 ? 9.992 -18.609 -2.871 1 97.31 111 MET A O 1
ATOM 831 N N . LEU A 1 112 ? 8.586 -17.81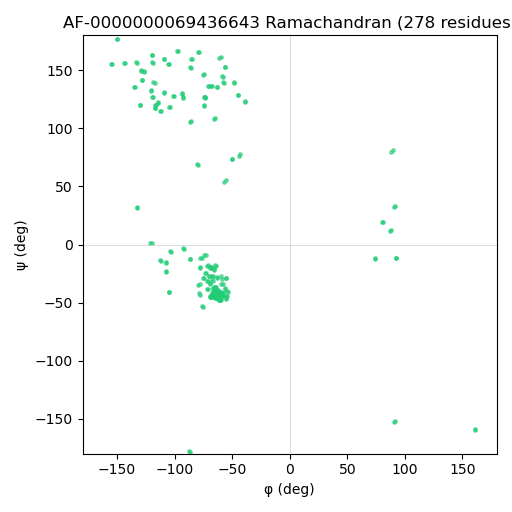2 -4.422 1 98.38 112 LEU A N 1
ATOM 832 C CA . LEU A 1 112 ? 7.996 -16.844 -3.5 1 98.38 112 LEU A CA 1
ATOM 833 C C . LEU A 1 112 ? 7.199 -17.562 -2.41 1 98.38 112 LEU A C 1
ATOM 835 O O . LEU A 1 112 ? 7.129 -17.078 -1.275 1 98.38 112 LEU A O 1
ATOM 839 N N . THR A 1 113 ? 6.68 -18.75 -2.697 1 97.94 113 THR A N 1
ATOM 840 C CA . THR A 1 113 ? 5.934 -19.547 -1.728 1 97.94 113 THR A CA 1
ATOM 841 C C . THR A 1 113 ? 6.832 -19.969 -0.569 1 97.94 113 THR A C 1
ATOM 843 O O . THR A 1 113 ? 6.34 -20.328 0.502 1 97.94 113 THR A O 1
ATOM 846 N N . ALA A 1 114 ? 8.109 -19.906 -0.76 1 97.5 114 ALA A N 1
ATOM 847 C CA . ALA A 1 114 ? 9.055 -20.344 0.261 1 97.5 114 ALA A CA 1
ATOM 848 C C . ALA A 1 114 ? 9.477 -19.188 1.153 1 97.5 114 ALA A C 1
ATOM 850 O O . ALA A 1 114 ? 10.188 -19.375 2.145 1 97.5 114 ALA A O 1
ATOM 851 N N . CYS A 1 115 ? 9 -17.938 0.865 1 97.81 115 CYS A N 1
ATOM 852 C CA . CYS A 1 115 ? 9.484 -16.797 1.619 1 97.81 115 CYS A CA 1
ATOM 853 C C . CYS A 1 115 ? 8.32 -15.914 2.078 1 97.81 115 CYS A C 1
ATOM 855 O O . CYS A 1 115 ? 8.461 -14.695 2.188 1 97.81 115 CYS A O 1
ATOM 857 N N . VAL A 1 116 ? 7.203 -16.5 2.332 1 98.62 116 VAL A N 1
ATOM 858 C CA . VAL A 1 116 ? 5.98 -15.773 2.678 1 98.62 116 VAL A CA 1
ATOM 859 C C . VAL A 1 116 ? 6.199 -14.977 3.961 1 98.62 116 VAL A C 1
ATOM 86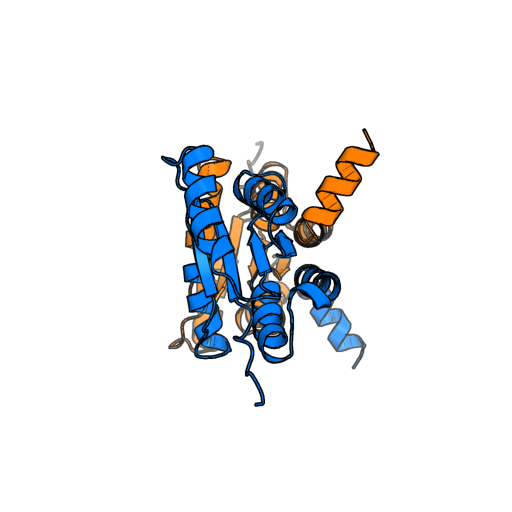1 O O . VAL A 1 116 ? 5.848 -13.797 4.031 1 98.62 116 VAL A O 1
ATOM 864 N N . ASP A 1 117 ? 6.844 -15.602 4.973 1 98.38 117 ASP A N 1
ATOM 865 C CA . ASP A 1 117 ? 7.07 -14.922 6.246 1 98.38 117 ASP A CA 1
ATOM 866 C C . ASP A 1 117 ? 7.949 -13.688 6.062 1 98.38 117 ASP A C 1
ATOM 868 O O . ASP A 1 117 ? 7.676 -12.633 6.645 1 98.38 117 ASP A O 1
ATOM 872 N N . GLU A 1 118 ? 8.953 -13.82 5.316 1 98.38 118 GLU A N 1
ATOM 873 C CA . GLU A 1 118 ? 9.859 -12.703 5.059 1 98.38 118 GLU A CA 1
ATOM 874 C C . GLU A 1 118 ? 9.156 -11.586 4.301 1 98.38 118 GLU A C 1
ATOM 876 O O . GLU A 1 118 ? 9.391 -10.406 4.562 1 98.38 118 GLU A O 1
ATOM 881 N N . LEU A 1 119 ? 8.32 -11.938 3.354 1 98.81 119 LEU A N 1
ATOM 882 C CA . LEU A 1 119 ? 7.574 -10.961 2.568 1 98.81 119 LEU A CA 1
ATOM 883 C C . LEU A 1 119 ? 6.574 -10.211 3.443 1 98.81 119 LEU A C 1
ATOM 885 O O . LEU A 1 119 ? 6.457 -8.984 3.352 1 98.81 119 LEU A O 1
ATOM 889 N N . VAL A 1 120 ? 5.879 -10.969 4.297 1 98.81 120 VAL A N 1
ATOM 890 C CA . VAL A 1 120 ? 4.949 -10.344 5.23 1 98.81 120 VAL A CA 1
ATOM 891 C C . VAL A 1 120 ? 5.699 -9.359 6.125 1 98.81 120 VAL A C 1
ATOM 893 O O . VAL A 1 120 ? 5.258 -8.227 6.324 1 98.81 120 VAL A O 1
ATOM 896 N N . GLU A 1 121 ? 6.824 -9.758 6.594 1 98.62 121 GLU A N 1
ATOM 897 C CA . GLU A 1 121 ? 7.617 -8.898 7.465 1 98.62 121 GLU A CA 1
ATOM 898 C C . GLU A 1 121 ? 8.102 -7.652 6.723 1 98.62 121 GLU A C 1
ATOM 900 O O . GLU A 1 121 ? 8.18 -6.566 7.301 1 98.62 121 GLU A O 1
ATOM 905 N N . ALA A 1 122 ? 8.492 -7.801 5.473 1 98.31 122 ALA A N 1
ATOM 906 C CA . ALA A 1 122 ? 8.898 -6.648 4.672 1 98.31 122 ALA A CA 1
ATOM 907 C C . ALA A 1 122 ? 7.777 -5.621 4.57 1 98.31 122 ALA A C 1
ATOM 909 O O . ALA A 1 122 ? 8.016 -4.418 4.707 1 98.31 122 ALA A O 1
ATOM 910 N N . GLY A 1 123 ? 6.512 -6.105 4.336 1 98.5 123 GLY A N 1
ATOM 911 C CA . GLY A 1 123 ? 5.359 -5.219 4.312 1 98.5 123 GLY A CA 1
ATOM 912 C C . GLY A 1 123 ? 5.098 -4.543 5.648 1 98.5 123 GLY A C 1
ATOM 913 O O . GLY A 1 123 ? 4.875 -3.334 5.703 1 98.5 123 GLY A O 1
ATOM 914 N N . ARG A 1 124 ? 5.242 -5.328 6.707 1 98.69 124 ARG A N 1
ATOM 915 C CA . ARG A 1 124 ? 4.965 -4.828 8.047 1 98.69 124 ARG A CA 1
ATOM 916 C C . ARG A 1 124 ? 6.016 -3.805 8.477 1 98.69 124 ARG A C 1
ATOM 918 O O . ARG A 1 124 ? 5.672 -2.723 8.953 1 98.69 124 ARG A O 1
ATOM 925 N N . SER A 1 125 ? 7.234 -4.094 8.25 1 98 125 SER A N 1
ATOM 926 C CA . SER A 1 125 ? 8.328 -3.271 8.75 1 98 125 SER A CA 1
ATOM 927 C C . SER A 1 125 ? 8.414 -1.943 8.008 1 98 125 SER A C 1
ATOM 929 O O . SER A 1 125 ? 9.055 -1 8.477 1 98 125 SER A O 1
ATOM 931 N N . SER A 1 126 ? 7.773 -1.911 6.852 1 98 126 SER A N 1
ATOM 932 C CA . SER A 1 126 ? 7.812 -0.684 6.062 1 98 126 SER A CA 1
ATOM 933 C C . SER A 1 126 ? 6.844 0.357 6.617 1 98 126 SER A C 1
ATOM 935 O O . SER A 1 126 ? 6.934 1.538 6.273 1 98 126 SER A O 1
ATOM 937 N N . CYS A 1 127 ? 5.852 -0.098 7.426 1 98.69 127 CYS A N 1
ATOM 938 C CA . CYS A 1 127 ? 4.898 0.803 8.062 1 98.69 127 CYS A CA 1
ATOM 939 C C . CYS A 1 127 ? 5.445 1.332 9.383 1 98.69 127 CYS A C 1
ATOM 941 O O . CYS A 1 127 ? 5.492 0.606 10.375 1 98.69 127 CYS A O 1
ATOM 943 N N . LEU A 1 128 ? 5.859 2.586 9.383 1 98.31 128 LEU A N 1
ATOM 944 C CA . LEU A 1 128 ? 6.488 3.074 10.602 1 98.31 128 LEU A CA 1
ATOM 945 C C . LEU A 1 128 ? 6.348 4.59 10.719 1 98.31 128 LEU A C 1
ATOM 947 O O . LEU A 1 128 ? 6.086 5.27 9.727 1 98.31 128 LEU A O 1
ATOM 951 N N . ASP A 1 129 ? 6.414 5.078 11.945 1 98.56 129 ASP A N 1
ATOM 952 C CA . ASP A 1 129 ? 6.566 6.5 12.242 1 98.56 129 ASP A CA 1
ATOM 953 C C . ASP A 1 129 ? 7.922 7.016 11.758 1 98.56 129 ASP A C 1
ATOM 955 O O . ASP A 1 129 ? 8.953 6.746 12.383 1 98.56 129 ASP A O 1
ATOM 959 N N . VAL A 1 130 ? 7.891 7.797 10.703 1 98.12 130 VAL A N 1
ATOM 960 C CA . VAL A 1 130 ? 9.117 8.195 10.023 1 98.12 130 VAL A CA 1
ATOM 961 C C . VAL A 1 130 ? 9.961 9.07 10.953 1 98.12 130 VAL A C 1
ATOM 963 O O . VAL A 1 130 ? 11.188 8.945 11 1 98.12 130 VAL A O 1
ATOM 966 N N . VAL A 1 131 ? 9.305 9.961 11.695 1 95.94 131 VAL A N 1
ATOM 967 C CA . VAL A 1 131 ? 9.992 10.898 12.57 1 95.94 131 VAL A CA 1
ATOM 968 C C . VAL A 1 131 ? 10.703 10.141 13.695 1 95.94 131 VAL A C 1
ATOM 970 O O . VAL A 1 131 ? 11.883 10.367 13.953 1 95.94 131 VAL A O 1
ATOM 973 N N . ALA A 1 132 ? 9.953 9.203 14.266 1 95.44 132 ALA A N 1
ATOM 974 C CA . ALA A 1 132 ? 10.547 8.383 15.32 1 95.44 132 ALA A CA 1
ATOM 975 C C . ALA A 1 132 ? 11.695 7.539 14.781 1 95.44 132 ALA A C 1
ATOM 977 O O . ALA A 1 132 ? 12.711 7.367 15.453 1 95.44 132 ALA A O 1
ATOM 978 N N . HIS A 1 133 ? 11.539 7.07 13.586 1 95.06 133 HIS A N 1
ATOM 979 C CA . HIS A 1 133 ? 12.539 6.215 12.969 1 95.06 133 HIS A CA 1
ATOM 980 C C . HIS A 1 133 ? 13.82 6.988 12.68 1 95.06 133 HIS A C 1
ATOM 982 O O . HIS A 1 133 ? 14.922 6.516 12.969 1 95.06 133 HIS A O 1
ATOM 988 N N . VAL A 1 134 ? 13.734 8.164 12.148 1 91.56 134 VAL A N 1
ATOM 989 C CA . VAL A 1 134 ? 14.883 8.992 11.805 1 91.56 134 VAL A CA 1
ATOM 990 C C . VAL A 1 134 ? 15.625 9.398 13.07 1 91.56 134 VAL A C 1
ATOM 992 O O . VAL A 1 134 ? 16.859 9.422 13.102 1 91.56 134 VAL A O 1
ATOM 995 N N . ARG A 1 135 ? 14.844 9.703 14.141 1 91.12 135 ARG A N 1
ATOM 996 C CA . ARG A 1 135 ? 15.445 10.078 15.414 1 91.12 135 ARG A CA 1
ATOM 997 C C . ARG A 1 135 ? 16.25 8.93 16 1 91.12 135 ARG A C 1
ATOM 999 O O . ARG A 1 135 ? 17.328 9.141 16.562 1 91.12 135 ARG A O 1
ATOM 1006 N N . GLN A 1 136 ? 15.672 7.762 15.844 1 90.56 136 GLN A N 1
ATOM 1007 C CA . GLN A 1 136 ? 16.344 6.574 16.359 1 90.56 136 GLN A CA 1
ATOM 1008 C C . GLN A 1 136 ? 17.641 6.301 15.602 1 90.56 136 GLN A C 1
ATOM 1010 O O . GLN A 1 136 ? 18.641 5.875 16.188 1 90.56 136 GLN A O 1
ATOM 1015 N N . LEU A 1 137 ? 17.672 6.551 14.32 1 86.19 137 LEU A N 1
ATOM 1016 C CA . LEU A 1 137 ? 18.859 6.34 13.508 1 86.19 137 LEU A CA 1
ATOM 1017 C C . LEU A 1 137 ? 19.953 7.348 13.867 1 86.19 137 LEU A C 1
ATOM 1019 O O . LEU A 1 137 ? 21.141 7.023 13.812 1 86.19 137 LEU A O 1
ATOM 1023 N N . GLN A 1 138 ? 19.609 8.531 14.219 1 85 138 GLN A N 1
ATOM 1024 C CA . GLN A 1 138 ? 20.562 9.586 14.57 1 85 138 GLN A CA 1
ATOM 1025 C C . GLN A 1 138 ? 21.172 9.344 15.953 1 85 138 GLN A C 1
ATOM 1027 O O . GLN A 1 138 ? 22.312 9.711 16.203 1 85 138 GLN A O 1
ATOM 1032 N N . GLN A 1 139 ? 20.453 8.703 16.797 1 86.31 139 GLN A N 1
ATOM 1033 C CA . GLN A 1 139 ? 20.969 8.414 18.141 1 86.31 139 GLN A CA 1
ATOM 1034 C C . GLN A 1 139 ? 21.906 7.219 18.109 1 86.31 139 GLN A C 1
ATOM 1036 O O . GLN A 1 139 ? 22.781 7.102 18.969 1 86.31 139 GLN A O 1
ATOM 1041 N N . SER A 1 140 ? 21.531 6.328 17.234 1 73.88 140 SER A N 1
ATOM 1042 C CA . SER A 1 140 ? 22.391 5.156 17.156 1 73.88 140 SER A CA 1
ATOM 1043 C C . SER A 1 140 ? 23.719 5.492 16.484 1 73.88 140 SER A C 1
ATOM 1045 O O . SER A 1 140 ? 24.703 4.75 16.625 1 73.88 140 SER A O 1
ATOM 1047 N N . LEU A 1 141 ? 23.875 6.715 15.898 1 58.31 141 LEU A N 1
ATOM 1048 C CA . LEU A 1 141 ? 25.172 7.137 15.375 1 58.31 141 LEU A CA 1
ATOM 1049 C C . LEU A 1 141 ? 25.938 7.949 16.422 1 58.31 141 LEU A C 1
ATOM 1051 O O . LEU A 1 141 ? 25.328 8.688 17.203 1 58.31 141 LEU A O 1
ATOM 1055 N N . MET B 1 1 ? -18.484 29.797 21.188 1 37.44 1 MET B N 1
ATOM 1056 C CA . MET B 1 1 ? -18.297 29.812 19.734 1 37.44 1 MET B CA 1
ATOM 1057 C C . MET B 1 1 ? -17.719 28.484 19.25 1 37.44 1 MET B C 1
ATOM 1059 O O . MET B 1 1 ? -16.562 28.156 19.547 1 37.44 1 MET B O 1
ATOM 1063 N N . THR B 1 2 ? -18.234 27.344 19.125 1 47.28 2 THR B N 1
ATOM 1064 C CA . THR B 1 2 ? -17.766 25.969 18.969 1 47.28 2 THR B CA 1
ATOM 1065 C C . THR B 1 2 ? -16.859 25.828 17.75 1 47.28 2 THR B C 1
ATOM 1067 O O . THR B 1 2 ? -17.344 25.859 16.609 1 47.28 2 THR B O 1
ATOM 1070 N N . THR B 1 3 ? -15.766 26.578 17.516 1 51.41 3 THR B N 1
ATOM 1071 C CA . THR B 1 3 ? -14.898 26.781 16.375 1 51.41 3 THR B CA 1
ATOM 1072 C C . THR B 1 3 ? -14.562 25.469 15.688 1 51.41 3 THR B C 1
ATOM 1074 O O . THR B 1 3 ? -13.984 24.562 16.297 1 51.41 3 THR B O 1
ATOM 1077 N N . THR B 1 4 ? -15.438 24.938 14.922 1 63.66 4 THR B N 1
ATOM 1078 C CA . THR B 1 4 ? -15.336 23.625 14.273 1 63.66 4 THR B CA 1
ATOM 1079 C C . THR B 1 4 ? -13.992 23.484 13.555 1 63.66 4 THR B C 1
ATOM 1081 O O . THR B 1 4 ? -13.742 24.156 12.555 1 63.66 4 THR B O 1
ATOM 1084 N N . GLN B 1 5 ? -13.031 23.328 14.297 1 75.25 5 GLN B N 1
ATOM 1085 C CA . GLN B 1 5 ? -11.711 23.125 13.711 1 75.25 5 GLN B CA 1
ATOM 1086 C C . GLN B 1 5 ? -11.789 22.234 12.469 1 75.25 5 GLN B C 1
ATOM 1088 O O . GLN B 1 5 ? -12.586 21.297 12.422 1 75.25 5 GLN B O 1
ATOM 1093 N N . PRO B 1 6 ? -11.242 22.922 11.43 1 89.88 6 PRO B N 1
ATOM 1094 C CA . PRO B 1 6 ? -11.25 22.109 10.219 1 89.88 6 PRO B CA 1
ATOM 1095 C C . PRO B 1 6 ? -10.703 20.688 10.445 1 89.88 6 PRO B C 1
ATOM 1097 O O . PRO B 1 6 ? -9.82 20.5 11.281 1 89.88 6 PRO B O 1
ATOM 1100 N N . LEU B 1 7 ? -11.336 19.719 9.844 1 95.19 7 LEU B N 1
ATOM 1101 C CA . LEU B 1 7 ? -10.875 18.328 9.945 1 95.19 7 LEU B CA 1
ATOM 1102 C C . LEU B 1 7 ? -9.445 18.203 9.43 1 95.19 7 LEU B C 1
ATOM 1104 O O . LEU B 1 7 ? -9.062 18.891 8.484 1 95.19 7 LEU B O 1
ATOM 1108 N N . PRO B 1 8 ? -8.625 17.344 10.039 1 98 8 PRO B N 1
ATOM 1109 C CA . PRO B 1 8 ? -7.285 17.078 9.508 1 98 8 PRO B CA 1
ATOM 1110 C C . PRO B 1 8 ? -7.309 16.609 8.062 1 98 8 PRO B C 1
ATOM 1112 O O . PRO B 1 8 ? -8.312 16.062 7.598 1 98 8 PRO B O 1
ATOM 1115 N N . HIS B 1 9 ? -6.254 16.875 7.371 1 98.5 9 HIS B N 1
ATOM 1116 C CA . HIS B 1 9 ? -6.066 16.391 6.008 1 98.5 9 HIS B CA 1
ATOM 1117 C C . HIS B 1 9 ? -4.996 15.312 5.953 1 98.5 9 HIS B C 1
ATOM 1119 O O . HIS B 1 9 ? -4.219 15.148 6.898 1 98.5 9 HIS B O 1
ATOM 1125 N N . ILE B 1 10 ? -5.082 14.602 4.926 1 98.81 10 ILE B N 1
ATOM 1126 C CA . ILE B 1 10 ? -4.07 13.594 4.629 1 98.81 10 ILE B CA 1
ATOM 1127 C C . ILE B 1 10 ? -3.355 13.953 3.326 1 98.81 10 ILE B C 1
ATOM 1129 O O . ILE B 1 10 ? -3.996 14.125 2.289 1 98.81 10 ILE B O 1
ATOM 1133 N N . LEU B 1 11 ? -2.09 14.133 3.449 1 98.94 11 LEU B N 1
ATOM 1134 C CA . LEU B 1 11 ? -1.254 14.383 2.281 1 98.94 11 LEU B CA 1
ATOM 1135 C C . LEU B 1 11 ? -0.458 13.141 1.897 1 98.94 11 LEU B C 1
ATOM 1137 O O . LEU B 1 11 ? 0.316 12.625 2.705 1 98.94 11 LEU B O 1
ATOM 1141 N N . LEU B 1 12 ? -0.696 12.641 0.703 1 98.94 12 LEU B N 1
ATOM 1142 C CA . LEU B 1 12 ? 0.05 11.5 0.183 1 98.94 12 LEU B CA 1
ATOM 1143 C C . LEU B 1 12 ? 1.26 11.969 -0.622 1 98.94 12 LEU B C 1
ATOM 1145 O O . LEU B 1 12 ? 1.138 12.836 -1.49 1 98.94 12 LEU B O 1
ATOM 1149 N N . LEU B 1 13 ? 2.426 11.492 -0.288 1 98.88 13 LEU B N 1
ATOM 1150 C CA . LEU B 1 13 ? 3.627 11.672 -1.097 1 98.88 13 LEU B CA 1
ATOM 1151 C C . LEU B 1 13 ? 4.086 10.344 -1.688 1 98.88 13 LEU B C 1
ATOM 1153 O O . LEU B 1 13 ? 4.477 9.43 -0.953 1 98.88 13 LEU B O 1
ATOM 1157 N N . THR B 1 14 ? 4.039 10.203 -3.01 1 98.5 14 THR B N 1
ATOM 1158 C CA . THR B 1 14 ? 4.387 8.945 -3.664 1 98.5 14 THR B CA 1
ATOM 1159 C C . THR B 1 14 ? 5.324 9.195 -4.844 1 98.5 14 THR B C 1
ATOM 1161 O O . THR B 1 14 ? 5.402 10.305 -5.359 1 98.5 14 THR B O 1
ATOM 1164 N N . HIS B 1 15 ? 6.102 8.188 -5.23 1 97.62 15 HIS B N 1
ATOM 1165 C CA . HIS B 1 15 ? 6.812 8.227 -6.504 1 97.62 15 HIS B CA 1
ATOM 1166 C C . HIS B 1 15 ? 5.859 8.008 -7.676 1 97.62 15 HIS B C 1
ATOM 1168 O O . HIS B 1 15 ? 5.094 7.043 -7.684 1 97.62 15 HIS B O 1
ATOM 1174 N N . GLY B 1 16 ? 5.863 8.891 -8.625 1 96.62 16 GLY B N 1
ATOM 1175 C CA . GLY B 1 16 ? 5.141 8.695 -9.875 1 96.62 16 GLY B CA 1
ATOM 1176 C C . GLY B 1 16 ? 3.639 8.859 -9.727 1 96.62 16 GLY B C 1
ATOM 1177 O O . GLY B 1 16 ? 2.908 8.859 -10.719 1 96.62 16 GLY B O 1
ATOM 1178 N N . GLY B 1 17 ? 3.104 8.898 -8.555 1 97.19 17 GLY B N 1
ATOM 1179 C CA . GLY B 1 17 ? 1.693 9.188 -8.336 1 97.19 17 GLY B CA 1
ATOM 1180 C C . GLY B 1 17 ? 0.824 7.941 -8.352 1 97.19 17 GLY B C 1
ATOM 1181 O O . GLY B 1 17 ? 0.168 7.652 -9.359 1 97.19 17 GLY B O 1
ATOM 1182 N N . TRP B 1 18 ? 0.747 7.234 -7.32 1 98.19 18 TRP B N 1
ATOM 1183 C CA . TRP B 1 18 ? -0.159 6.094 -7.242 1 98.19 18 TRP B CA 1
ATOM 1184 C C . TRP B 1 18 ? -1.146 6.262 -6.09 1 98.19 18 TRP B C 1
ATOM 1186 O O . TRP B 1 18 ? -2.002 5.402 -5.871 1 98.19 18 TRP B O 1
ATOM 1196 N N . GLY B 1 19 ? -1.072 7.344 -5.391 1 98.25 19 GLY B N 1
ATOM 1197 C CA . GLY B 1 19 ? -1.977 7.645 -4.289 1 98.25 19 GLY B CA 1
ATOM 1198 C C . GLY B 1 19 ? -3.4 7.902 -4.742 1 98.25 19 GLY B C 1
ATOM 1199 O O . GLY B 1 19 ? -4.352 7.418 -4.125 1 98.25 19 GLY B O 1
ATOM 1200 N N . GLN B 1 20 ? -3.539 8.68 -5.773 1 97.62 20 GLN B N 1
ATOM 1201 C CA . GLN B 1 20 ? -4.875 9.008 -6.266 1 97.62 20 GLN B CA 1
ATOM 1202 C C . GLN B 1 20 ? -5.594 7.766 -6.777 1 97.62 20 GLN B C 1
ATOM 1204 O O . GLN B 1 20 ? -6.766 7.547 -6.469 1 97.62 20 GLN B O 1
ATOM 1209 N N . PRO B 1 21 ? -4.906 6.918 -7.59 1 97.88 21 PRO B N 1
ATOM 1210 C CA . PRO B 1 21 ? -5.535 5.641 -7.945 1 97.88 21 PRO B CA 1
ATOM 1211 C C . PRO B 1 21 ? -5.977 4.844 -6.719 1 97.88 21 PRO B C 1
ATOM 1213 O O . PRO B 1 21 ? -7.047 4.23 -6.73 1 97.88 21 PRO B O 1
ATOM 1216 N N . LEU B 1 22 ? -5.188 4.816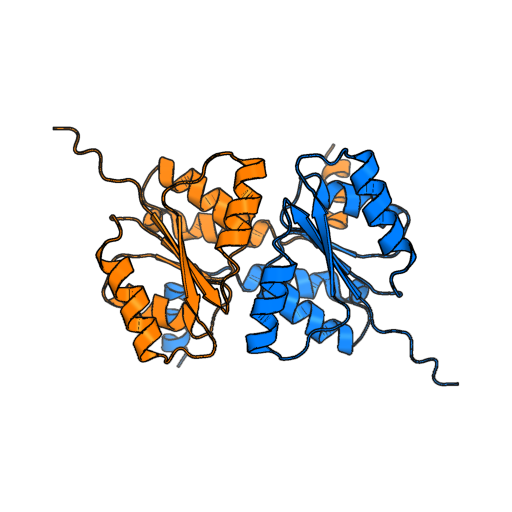 -5.676 1 98.25 22 LEU B N 1
ATOM 1217 C CA . LEU B 1 22 ? -5.562 4.133 -4.441 1 98.25 22 LEU B CA 1
ATOM 1218 C C . LEU B 1 22 ? -6.805 4.766 -3.826 1 98.25 22 LEU B C 1
ATOM 1220 O O . LEU B 1 22 ? -7.719 4.055 -3.393 1 98.25 22 LEU B O 1
ATOM 1224 N N . CYS B 1 23 ? -6.891 6.102 -3.824 1 97.94 23 CYS B N 1
ATOM 1225 C CA . CYS B 1 23 ? -8.07 6.793 -3.322 1 97.94 23 CYS B CA 1
ATOM 1226 C C . CYS B 1 23 ? -9.312 6.402 -4.113 1 97.94 23 CYS B C 1
ATOM 1228 O O . CYS B 1 23 ? -10.383 6.18 -3.537 1 97.94 23 CYS B O 1
ATOM 1230 N N . ASN B 1 24 ? -9.125 6.387 -5.418 1 97 24 ASN B N 1
ATOM 1231 C CA . ASN B 1 24 ? -10.242 5.98 -6.258 1 97 24 ASN B CA 1
ATOM 1232 C C . ASN B 1 24 ? -10.734 4.582 -5.895 1 97 24 ASN B C 1
ATOM 1234 O O . ASN B 1 24 ? -11.945 4.332 -5.859 1 97 24 ASN B O 1
ATOM 1238 N N . SER B 1 25 ? -9.773 3.713 -5.652 1 96.38 25 SER B N 1
ATOM 1239 C CA . SER B 1 25 ? -10.102 2.359 -5.215 1 96.38 25 SER B CA 1
ATOM 1240 C C . SER B 1 25 ? -10.898 2.375 -3.916 1 96.38 25 SER B C 1
ATOM 1242 O O . SER B 1 25 ? -11.93 1.707 -3.807 1 96.38 25 SER B O 1
ATOM 1244 N N . LEU B 1 26 ? -10.523 3.141 -2.975 1 95.94 26 LEU B N 1
ATOM 1245 C CA . LEU B 1 26 ? -11.133 3.148 -1.65 1 95.94 26 LEU B CA 1
ATOM 1246 C C . LEU B 1 26 ? -12.516 3.787 -1.695 1 95.94 26 LEU B C 1
ATOM 1248 O O . LEU B 1 26 ? -13.359 3.51 -0.841 1 95.94 26 LEU B O 1
ATOM 1252 N N . ARG B 1 27 ? -12.766 4.652 -2.68 1 96.12 27 ARG B N 1
ATOM 1253 C CA . ARG B 1 27 ? -14.102 5.211 -2.848 1 96.12 27 ARG B CA 1
ATOM 1254 C C . ARG B 1 27 ? -15.117 4.121 -3.168 1 96.12 27 ARG B C 1
ATOM 1256 O O . ARG B 1 27 ? -16.297 4.227 -2.797 1 96.12 27 ARG B O 1
ATOM 1263 N N . MET B 1 28 ? -14.664 3.037 -3.799 1 92.44 28 MET B N 1
ATOM 1264 C CA . MET B 1 28 ? -15.531 1.904 -4.117 1 92.44 28 MET B CA 1
ATOM 1265 C C . MET B 1 28 ? -15.953 1.171 -2.85 1 92.44 28 MET B C 1
ATOM 1267 O O . MET B 1 28 ? -16.984 0.494 -2.832 1 92.44 28 MET B O 1
ATOM 1271 N N . VAL B 1 29 ? -15.203 1.405 -1.814 1 88.75 29 VAL B N 1
ATOM 1272 C CA . VAL B 1 29 ? -15.43 0.669 -0.574 1 88.75 29 VAL B CA 1
ATOM 1273 C C . VAL B 1 29 ? -16.109 1.573 0.448 1 88.75 29 VAL B C 1
ATOM 1275 O O . VAL B 1 29 ? -17.031 1.145 1.147 1 88.75 29 VAL B O 1
ATOM 1278 N N . THR B 1 30 ? -15.734 2.809 0.554 1 91.81 30 THR B N 1
ATOM 1279 C CA . THR B 1 30 ? -16.188 3.668 1.643 1 91.81 30 THR B CA 1
ATOM 1280 C C . THR B 1 30 ? -17.094 4.77 1.117 1 91.81 30 THR B C 1
ATOM 1282 O O . THR B 1 30 ? -17.781 5.438 1.896 1 91.81 30 THR B O 1
ATOM 1285 N N . GLY B 1 31 ? -17.141 4.988 -0.14 1 92.75 31 GLY B N 1
ATOM 1286 C CA . GLY B 1 31 ? -17.812 6.156 -0.695 1 92.75 31 GLY B CA 1
ATOM 1287 C C . GLY B 1 31 ? -16.891 7.352 -0.852 1 92.75 31 GLY B C 1
ATOM 1288 O O . GLY B 1 31 ? -15.672 7.191 -0.94 1 92.75 31 GLY B O 1
ATOM 1289 N N . GLU B 1 32 ? -17.531 8.547 -0.787 1 93.5 32 GLU B N 1
ATOM 1290 C CA . GLU B 1 32 ? -16.781 9.758 -1.095 1 93.5 32 GLU B CA 1
ATOM 1291 C C . GLU B 1 32 ? -15.641 9.977 -0.103 1 93.5 32 GLU B C 1
ATOM 1293 O O . GLU B 1 32 ? -15.812 9.766 1.101 1 93.5 32 GLU B O 1
ATOM 1298 N N . ILE B 1 33 ? -14.5 10.32 -0.539 1 94.06 33 ILE B N 1
ATOM 1299 C CA . ILE B 1 33 ? -13.312 10.641 0.246 1 94.06 33 ILE B CA 1
ATOM 1300 C C . ILE B 1 33 ? -12.953 12.117 0.061 1 94.06 33 ILE B C 1
ATOM 1302 O O . ILE B 1 33 ? -12.773 12.578 -1.066 1 94.06 33 ILE B O 1
ATOM 1306 N N . LYS B 1 34 ? -12.914 12.812 1.111 1 94.38 34 LYS B N 1
ATOM 1307 C CA . LYS B 1 34 ? -12.516 14.219 1.116 1 94.38 34 LYS B CA 1
ATOM 1308 C C . LYS B 1 34 ? -11.281 14.438 1.979 1 94.38 34 LYS B C 1
ATOM 1310 O O . LYS B 1 34 ? -10.961 13.617 2.84 1 94.38 34 LYS B O 1
ATOM 1315 N N . GLY B 1 35 ? -10.555 15.484 1.713 1 96.38 35 GLY B N 1
ATOM 1316 C CA . GLY B 1 35 ? -9.461 15.883 2.584 1 96.38 35 GLY B CA 1
ATOM 1317 C C . GLY B 1 35 ? -8.188 15.094 2.346 1 96.38 35 GLY B C 1
ATOM 1318 O O . GLY B 1 35 ? -7.328 15.008 3.227 1 96.38 35 GLY B O 1
ATOM 1319 N N . VAL B 1 36 ? -8.094 14.461 1.184 1 98.31 36 VAL B N 1
ATOM 1320 C CA . VAL B 1 36 ? -6.887 13.742 0.796 1 98.31 36 VAL B CA 1
ATOM 1321 C C . VAL B 1 36 ? -6.301 14.367 -0.471 1 98.31 36 VAL B C 1
ATOM 1323 O O . VAL B 1 36 ? -7.016 14.586 -1.45 1 98.31 36 VAL B O 1
ATOM 1326 N N . THR B 1 37 ? -5.051 14.711 -0.418 1 98.38 37 THR B N 1
ATOM 1327 C CA . THR B 1 37 ? -4.344 15.219 -1.589 1 98.38 37 THR B CA 1
ATOM 1328 C C . THR B 1 37 ? -3.031 14.469 -1.795 1 98.38 37 THR B C 1
ATOM 1330 O O . THR B 1 37 ? -2.426 13.992 -0.833 1 98.38 37 THR B O 1
ATOM 1333 N N . GLU B 1 38 ? -2.664 14.367 -3.043 1 98.75 38 GLU B N 1
ATOM 1334 C CA . GLU B 1 38 ? -1.394 13.727 -3.371 1 98.75 38 GLU B CA 1
ATOM 1335 C C . GLU B 1 38 ? -0.439 14.703 -4.047 1 98.75 38 GLU B C 1
ATOM 1337 O O . GLU B 1 38 ? -0.853 15.492 -4.898 1 98.75 38 GLU B O 1
ATOM 1342 N N . ILE B 1 39 ? 0.801 14.625 -3.678 1 98.81 39 ILE B N 1
ATOM 1343 C CA . ILE B 1 39 ? 1.91 15.164 -4.453 1 98.81 39 ILE B CA 1
ATOM 1344 C C . ILE B 1 39 ? 2.836 14.039 -4.895 1 98.81 39 ILE B C 1
ATOM 1346 O O . ILE B 1 39 ? 3.439 13.359 -4.059 1 98.81 39 ILE B O 1
ATOM 1350 N N . ALA B 1 40 ? 2.945 13.867 -6.176 1 98.5 40 ALA B N 1
ATOM 1351 C CA . ALA B 1 40 ? 3.783 12.812 -6.746 1 98.5 40 ALA B CA 1
ATOM 1352 C C . ALA B 1 40 ? 5.184 13.336 -7.059 1 98.5 40 ALA B C 1
ATOM 1354 O O . ALA B 1 40 ? 5.336 14.422 -7.621 1 98.5 40 ALA B O 1
ATOM 1355 N N . LEU B 1 41 ? 6.203 12.633 -6.609 1 98.25 41 LEU B N 1
ATOM 1356 C CA . LEU B 1 41 ? 7.562 12.875 -7.078 1 98.25 41 LEU B CA 1
ATOM 1357 C C . LEU B 1 41 ? 7.754 12.336 -8.492 1 98.25 41 LEU B C 1
ATOM 1359 O O . LEU B 1 41 ? 7.594 11.141 -8.734 1 98.25 41 LEU B O 1
ATOM 1363 N N . MET B 1 42 ? 8.07 13.148 -9.398 1 97.25 42 MET B N 1
ATOM 1364 C CA . MET B 1 42 ? 8.234 12.773 -10.797 1 97.25 42 MET B CA 1
ATOM 1365 C C . MET B 1 42 ? 9.711 12.719 -11.18 1 97.25 42 MET B C 1
ATOM 1367 O O . MET B 1 42 ? 10.547 13.359 -10.539 1 97.25 42 MET B O 1
ATOM 1371 N N . PRO B 1 43 ? 10.031 11.93 -12.227 1 94.44 43 PRO B N 1
ATOM 1372 C CA . PRO B 1 43 ? 11.438 11.781 -12.633 1 94.44 43 PRO B CA 1
ATOM 1373 C C . PRO B 1 43 ? 12.109 13.125 -12.922 1 94.44 43 PRO B C 1
ATOM 1375 O O . PRO B 1 43 ? 13.312 13.266 -12.703 1 94.44 43 PRO B O 1
ATOM 1378 N N . VAL B 1 44 ? 11.422 14.078 -13.32 1 95.38 44 VAL B N 1
ATOM 1379 C CA . VAL B 1 44 ? 11.984 15.352 -13.742 1 95.38 44 VAL B CA 1
ATOM 1380 C C . VAL B 1 44 ? 12.172 16.266 -12.531 1 95.38 44 VAL B C 1
ATOM 1382 O O . VAL B 1 44 ? 12.844 17.297 -12.625 1 95.38 44 VAL B O 1
ATOM 1385 N N . 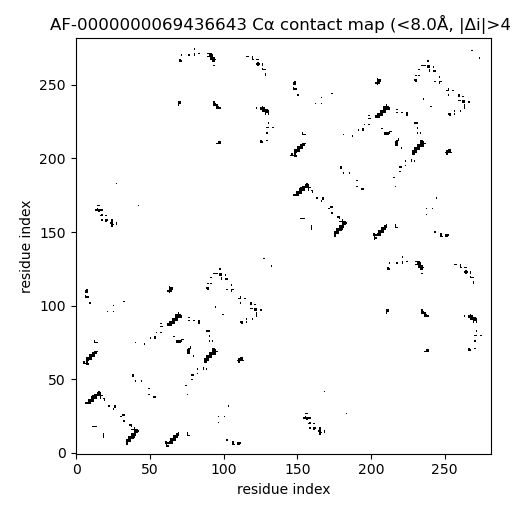ASP B 1 45 ? 11.594 15.914 -11.383 1 96.25 45 ASP B N 1
ATOM 1386 C CA . ASP B 1 45 ? 11.648 16.766 -10.195 1 96.25 45 ASP B CA 1
ATOM 1387 C C . ASP B 1 45 ? 13.055 16.781 -9.602 1 96.25 45 ASP B C 1
ATOM 1389 O O . ASP B 1 45 ? 13.695 15.742 -9.461 1 96.25 45 ASP B O 1
ATOM 1393 N N . THR B 1 46 ? 13.508 18.031 -9.227 1 96.44 46 THR B N 1
ATOM 1394 C CA . THR B 1 46 ? 14.641 18.125 -8.312 1 96.44 46 THR B CA 1
ATOM 1395 C C . THR B 1 46 ? 14.18 18.016 -6.863 1 96.44 46 THR B C 1
ATOM 1397 O O . THR B 1 46 ? 13 18.219 -6.562 1 96.44 46 THR B O 1
ATOM 1400 N N . LEU B 1 47 ? 15.094 17.672 -6.004 1 96.06 47 LEU B N 1
ATOM 1401 C CA . LEU B 1 47 ? 14.781 17.609 -4.582 1 96.06 47 LEU B CA 1
ATOM 1402 C C . LEU B 1 47 ? 14.211 18.938 -4.098 1 96.06 47 LEU B C 1
ATOM 1404 O O . LEU B 1 47 ? 13.219 18.969 -3.365 1 96.06 47 LEU B O 1
ATOM 1408 N N . GLY B 1 48 ? 14.812 20 -4.5 1 97.31 48 GLY B N 1
ATOM 1409 C CA . GLY B 1 48 ? 14.375 21.312 -4.09 1 97.31 48 GLY B CA 1
ATOM 1410 C C . GLY B 1 48 ? 12.969 21.656 -4.555 1 97.31 48 GLY B C 1
ATOM 1411 O O . GLY B 1 48 ? 12.164 22.172 -3.787 1 97.31 48 GLY B O 1
ATOM 1412 N N . GLU B 1 49 ? 12.703 21.359 -5.805 1 97.75 49 GLU B N 1
ATOM 1413 C CA . GLU B 1 49 ? 11.375 21.609 -6.352 1 97.75 49 GLU B CA 1
ATOM 1414 C C . GLU B 1 49 ? 10.312 20.797 -5.625 1 97.75 49 GLU B C 1
ATOM 1416 O O . GLU B 1 49 ? 9.242 21.297 -5.301 1 97.75 49 GLU B O 1
ATOM 1421 N N . PHE B 1 50 ? 10.664 19.594 -5.48 1 98.5 50 PHE B N 1
ATOM 1422 C CA . PHE B 1 50 ? 9.734 18.719 -4.777 1 98.5 50 PHE B CA 1
ATOM 1423 C C . PHE B 1 50 ? 9.5 19.219 -3.355 1 98.5 50 PHE B C 1
ATOM 1425 O O . PHE B 1 50 ? 8.352 19.312 -2.91 1 98.5 50 PHE B O 1
ATOM 1432 N N . TYR B 1 51 ? 10.562 19.578 -2.625 1 98.5 51 TYR B N 1
ATOM 1433 C CA . TYR B 1 51 ? 10.469 20.109 -1.275 1 98.5 51 TYR B CA 1
ATOM 1434 C C . TYR B 1 51 ? 9.547 21.328 -1.238 1 98.5 51 TYR B C 1
ATOM 1436 O O . TYR B 1 51 ? 8.648 21.406 -0.398 1 98.5 51 TYR B O 1
ATOM 1444 N N . GLN B 1 52 ? 9.703 22.219 -2.146 1 98.56 52 GLN B N 1
ATOM 1445 C CA . GLN B 1 52 ? 8.938 23.453 -2.168 1 98.56 52 GLN B CA 1
ATOM 1446 C C . GLN B 1 52 ? 7.457 23.172 -2.416 1 98.56 52 GLN B C 1
ATOM 1448 O O . GLN B 1 52 ? 6.594 23.797 -1.793 1 98.56 52 GLN B O 1
ATOM 1453 N N . ARG B 1 53 ? 7.219 22.297 -3.348 1 98.5 53 ARG B N 1
ATOM 1454 C CA . ARG B 1 53 ? 5.836 21.922 -3.635 1 98.5 53 ARG B CA 1
ATOM 1455 C C . ARG B 1 53 ? 5.16 21.328 -2.406 1 98.5 53 ARG B C 1
ATOM 1457 O O . ARG B 1 53 ? 4.027 21.688 -2.076 1 98.5 53 ARG B O 1
ATOM 1464 N N . VAL B 1 54 ? 5.859 20.438 -1.744 1 98.88 54 VAL B N 1
ATOM 1465 C CA . VAL B 1 54 ? 5.297 19.781 -0.566 1 98.88 54 VAL B CA 1
ATOM 1466 C C . VAL B 1 54 ? 5.121 20.812 0.556 1 98.88 54 VAL B C 1
ATOM 1468 O O . VAL B 1 54 ? 4.082 20.844 1.215 1 98.88 54 VAL B O 1
ATOM 1471 N N . GLU B 1 55 ? 6.094 21.641 0.776 1 98.81 55 GLU B N 1
ATOM 1472 C CA . GLU B 1 55 ? 6.027 22.641 1.844 1 98.81 55 GLU B CA 1
ATOM 1473 C C . GLU B 1 55 ? 4.844 23.578 1.649 1 98.81 55 GLU B C 1
ATOM 1475 O O . GLU B 1 55 ? 4.172 23.953 2.615 1 98.81 55 GLU B O 1
ATOM 1480 N N . ALA B 1 56 ? 4.629 23.969 0.394 1 98.81 56 ALA B N 1
ATOM 1481 C CA . ALA B 1 56 ? 3.525 24.875 0.091 1 98.81 56 ALA B CA 1
ATOM 1482 C C . ALA B 1 56 ? 2.195 24.297 0.568 1 98.81 56 ALA B C 1
ATOM 1484 O O . ALA B 1 56 ? 1.325 25.031 1.04 1 98.81 56 ALA B O 1
ATOM 1485 N N . VAL B 1 57 ? 2.027 23.016 0.45 1 98.75 57 VAL B N 1
ATOM 1486 C CA . VAL B 1 57 ? 0.795 22.359 0.871 1 98.75 57 VAL B CA 1
ATOM 1487 C C . VAL B 1 57 ? 0.798 22.172 2.387 1 98.75 57 VAL B C 1
ATOM 1489 O O . VAL B 1 57 ? -0.209 22.438 3.051 1 98.75 57 VAL B O 1
ATOM 1492 N N . VAL B 1 58 ? 1.915 21.781 2.963 1 98.62 58 VAL B N 1
ATOM 1493 C CA . VAL B 1 58 ? 2.035 21.5 4.391 1 98.62 58 VAL B CA 1
ATOM 1494 C C . VAL B 1 58 ? 1.68 22.75 5.195 1 98.62 58 VAL B C 1
ATOM 1496 O O . VAL B 1 58 ? 1.011 22.656 6.23 1 98.62 58 VAL B O 1
ATOM 1499 N N . LYS B 1 59 ? 1.99 23.906 4.688 1 97.94 59 LYS B N 1
ATOM 1500 C CA . LYS B 1 59 ? 1.737 25.188 5.352 1 97.94 59 LYS B CA 1
ATOM 1501 C C . LYS B 1 59 ? 0.24 25.453 5.492 1 97.94 59 LYS B C 1
ATOM 1503 O O . LYS B 1 59 ? -0.184 26.219 6.355 1 97.94 59 LYS B O 1
ATOM 1508 N N . THR B 1 60 ? -0.479 24.797 4.68 1 97.69 60 THR B N 1
ATOM 1509 C CA . THR B 1 60 ? -1.907 25.094 4.648 1 97.69 60 THR B CA 1
ATOM 1510 C C . THR B 1 60 ? -2.699 24 5.367 1 97.69 60 THR B C 1
ATOM 1512 O O . THR B 1 60 ? -3.912 24.125 5.547 1 97.69 60 THR B O 1
ATOM 1515 N N . LEU B 1 61 ? -2.07 22.953 5.781 1 97.81 61 LEU B N 1
ATOM 1516 C CA . LEU B 1 61 ? -2.768 21.828 6.395 1 97.81 61 LEU B CA 1
ATOM 1517 C C . LEU B 1 61 ? -3.338 22.219 7.754 1 97.81 61 LEU B C 1
ATOM 1519 O O . LEU B 1 61 ? -2.66 22.859 8.555 1 97.81 61 LEU B O 1
ATOM 1523 N N . PRO B 1 62 ? -4.578 21.812 8.008 1 97.12 62 PRO B N 1
ATOM 1524 C CA . PRO B 1 62 ? -5.105 22 9.359 1 97.12 62 PRO B CA 1
ATOM 1525 C C . PRO B 1 62 ? -4.289 21.281 10.422 1 97.12 62 PRO B C 1
ATOM 1527 O O . PRO B 1 62 ? -3.58 20.312 10.117 1 97.12 62 PRO B O 1
ATOM 1530 N N . GLU B 1 63 ? -4.461 21.703 11.625 1 95.75 63 GLU B N 1
ATOM 1531 C CA . GLU B 1 63 ? -3.816 21.062 12.766 1 95.75 63 GLU B CA 1
ATOM 1532 C C . GLU B 1 63 ? -4.207 19.578 12.844 1 95.75 63 GLU B C 1
ATOM 1534 O O . GLU B 1 63 ? -5.371 19.234 12.625 1 95.75 63 GLU B O 1
ATOM 1539 N N . GLY B 1 64 ? -3.285 18.766 13.156 1 97.62 64 GLY B N 1
ATOM 1540 C CA . GLY B 1 64 ? -3.557 17.344 13.344 1 97.62 64 GLY B CA 1
ATOM 1541 C C . GLY B 1 64 ? -3.477 16.547 12.062 1 97.62 64 GLY B C 1
ATOM 1542 O O . GLY B 1 64 ? -3.875 15.375 12.023 1 97.62 64 GLY B O 1
ATOM 1543 N N . SER B 1 65 ? -2.945 17.125 10.945 1 98.56 65 SER B N 1
ATOM 1544 C CA . SER B 1 65 ? -2.871 16.469 9.633 1 98.56 65 SER B CA 1
ATOM 1545 C C . SER B 1 65 ? -1.71 15.492 9.57 1 98.56 65 SER B C 1
ATOM 1547 O O . SER B 1 65 ? -0.852 15.477 10.453 1 98.56 65 SER B O 1
ATOM 1549 N N . LEU B 1 66 ? -1.766 14.688 8.57 1 98.75 66 LEU B N 1
ATOM 1550 C CA . LEU B 1 66 ? -0.873 13.547 8.438 1 98.75 66 LEU B CA 1
ATOM 1551 C C . LEU B 1 66 ? -0.316 13.453 7.02 1 98.75 66 LEU B C 1
ATOM 1553 O O . LEU B 1 66 ? -1.045 13.656 6.047 1 98.75 66 LEU B O 1
ATOM 1557 N N . ILE B 1 67 ? 0.967 13.211 6.934 1 98.94 67 ILE B N 1
ATOM 1558 C CA . ILE B 1 67 ? 1.568 12.836 5.66 1 98.94 67 ILE B CA 1
ATOM 1559 C C . ILE B 1 67 ? 1.779 11.328 5.613 1 98.94 67 ILE B C 1
ATOM 1561 O O . ILE B 1 67 ? 2.328 10.742 6.551 1 98.94 67 ILE B O 1
ATOM 1565 N N . LEU B 1 68 ? 1.305 10.688 4.566 1 98.94 68 LEU B N 1
ATOM 1566 C CA . LEU B 1 68 ? 1.6 9.289 4.277 1 98.94 68 LEU B CA 1
ATOM 1567 C C . LEU B 1 68 ? 2.518 9.164 3.064 1 98.94 68 LEU B C 1
ATOM 1569 O O . LEU B 1 68 ? 2.266 9.781 2.025 1 98.94 68 LEU B O 1
ATOM 1573 N N . THR B 1 69 ? 3.596 8.375 3.207 1 98.81 69 THR B N 1
ATOM 1574 C CA . THR B 1 69 ? 4.543 8.195 2.111 1 98.81 69 THR B CA 1
ATOM 1575 C C . THR B 1 69 ? 4.621 6.73 1.697 1 98.81 69 THR B C 1
ATOM 1577 O O . THR B 1 69 ? 4.176 5.848 2.434 1 98.81 69 THR B O 1
ATOM 1580 N N . ASP B 1 70 ? 5.145 6.445 0.555 1 96.88 70 ASP B N 1
ATOM 1581 C CA . ASP B 1 70 ? 5.125 5.094 -0.004 1 96.88 70 ASP B CA 1
ATOM 1582 C C . ASP B 1 70 ? 6.141 4.195 0.693 1 96.88 70 ASP B C 1
ATOM 1584 O O . ASP B 1 70 ? 5.789 3.137 1.217 1 96.88 70 ASP B O 1
ATOM 1588 N N . PHE B 1 71 ? 7.465 4.516 0.811 1 94.5 71 PHE B N 1
ATOM 1589 C CA . PHE B 1 71 ? 8.414 3.707 1.566 1 94.5 71 PHE B CA 1
ATOM 1590 C C . PHE B 1 71 ? 9.438 4.586 2.271 1 94.5 71 PHE B C 1
ATOM 1592 O O . PHE B 1 71 ? 9.641 5.738 1.884 1 94.5 71 PHE B O 1
ATOM 1599 N N . VAL B 1 72 ? 10.008 4.105 3.291 1 94.69 72 VAL B N 1
ATOM 1600 C CA . VAL B 1 72 ? 10.969 4.82 4.121 1 94.69 72 VAL B CA 1
ATOM 1601 C C . VAL B 1 72 ? 12.312 4.91 3.391 1 94.69 72 VAL B C 1
ATOM 1603 O O . VAL B 1 72 ? 12.664 4.02 2.613 1 94.69 72 VAL B O 1
ATOM 1606 N N . GLY B 1 73 ? 13 5.996 3.611 1 91.88 73 GLY B N 1
ATOM 1607 C CA . GLY B 1 73 ? 14.359 6.129 3.121 1 91.88 73 GLY B CA 1
ATOM 1608 C C . GLY B 1 73 ? 14.438 6.789 1.759 1 91.88 73 GLY B C 1
ATOM 1609 O O . GLY B 1 73 ? 15.531 7.09 1.273 1 91.88 73 GLY B O 1
ATOM 1610 N N . GLY B 1 74 ? 13.359 6.945 1.087 1 92.56 74 GLY B N 1
ATOM 1611 C CA . GLY B 1 74 ? 13.336 7.637 -0.193 1 92.56 74 GLY B CA 1
ATOM 1612 C C . GLY B 1 74 ? 13.172 9.141 -0.059 1 92.56 74 GLY B C 1
ATOM 1613 O O . GLY B 1 74 ? 13.039 9.656 1.051 1 92.56 74 GLY B O 1
ATOM 1614 N N . THR B 1 75 ? 13.109 9.82 -1.208 1 95.56 75 THR B N 1
ATOM 1615 C CA . THR B 1 75 ? 12.992 11.273 -1.252 1 95.56 75 THR B CA 1
ATOM 1616 C C . THR B 1 75 ? 11.664 11.727 -0.649 1 95.56 75 THR B C 1
ATOM 1618 O O . THR B 1 75 ? 11.625 12.711 0.094 1 95.56 75 THR B O 1
ATOM 1621 N N . THR B 1 76 ? 10.633 11.023 -0.886 1 97.81 76 THR B N 1
ATOM 1622 C CA . THR B 1 76 ? 9.312 11.398 -0.386 1 97.81 76 THR B CA 1
ATOM 1623 C C . THR B 1 76 ? 9.305 11.43 1.14 1 97.81 76 THR B C 1
ATOM 1625 O O . THR B 1 76 ? 8.93 12.438 1.744 1 97.81 76 THR B O 1
ATOM 1628 N N . SER B 1 77 ? 9.828 10.414 1.761 1 97.56 77 SER B N 1
ATOM 1629 C CA . SER B 1 77 ? 9.844 10.328 3.217 1 97.56 77 SER B CA 1
ATOM 1630 C C . SER B 1 77 ? 10.836 11.32 3.814 1 97.56 77 SER B C 1
ATOM 1632 O O . SER B 1 77 ? 10.57 11.922 4.859 1 97.56 77 SER B O 1
ATOM 1634 N N . ASN B 1 78 ? 11.969 11.484 3.152 1 96.19 78 ASN B N 1
ATOM 1635 C CA . ASN B 1 78 ? 12.992 12.398 3.656 1 96.19 78 ASN B CA 1
ATOM 1636 C C . ASN B 1 78 ? 12.484 13.836 3.682 1 96.19 78 ASN B C 1
ATOM 1638 O O . ASN B 1 78 ? 12.695 14.562 4.656 1 96.19 78 ASN B O 1
ATOM 1642 N N . VAL B 1 79 ? 11.852 14.219 2.605 1 98.12 79 VAL B N 1
ATOM 1643 C CA . VAL B 1 79 ? 11.273 15.555 2.525 1 98.12 79 VAL B CA 1
ATOM 1644 C C . VAL B 1 79 ? 10.211 15.727 3.604 1 98.12 79 VAL B C 1
ATOM 1646 O O . VAL B 1 79 ? 10.172 16.75 4.293 1 98.12 79 VAL B O 1
ATOM 1649 N N . ALA B 1 80 ? 9.367 14.734 3.787 1 98.69 80 ALA B N 1
ATOM 1650 C CA . ALA B 1 80 ? 8.312 14.7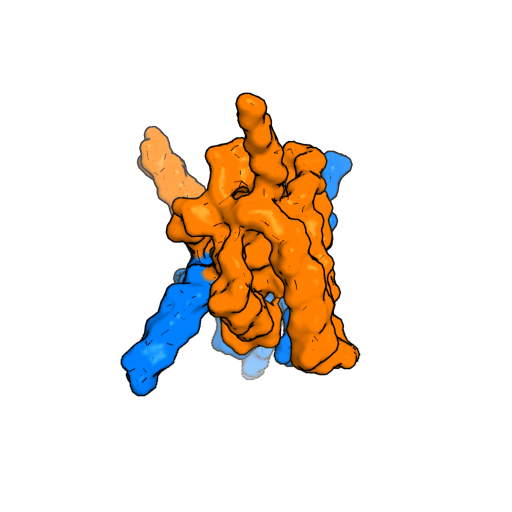97 4.793 1 98.69 80 ALA B CA 1
ATOM 1651 C C . ALA B 1 80 ? 8.898 14.914 6.199 1 98.69 80 ALA B C 1
ATOM 1653 O O . ALA B 1 80 ? 8.414 15.695 7.016 1 98.69 80 ALA B O 1
ATOM 1654 N N . ALA B 1 81 ? 9.906 14.117 6.477 1 97.5 81 ALA B N 1
ATOM 1655 C CA . ALA B 1 81 ? 10.57 14.148 7.781 1 97.5 81 ALA B CA 1
ATOM 1656 C C . ALA B 1 81 ? 11.148 15.531 8.062 1 97.5 81 ALA B C 1
ATOM 1658 O O . ALA B 1 81 ? 11.008 16.062 9.164 1 97.5 81 ALA B O 1
ATOM 1659 N N . ARG B 1 82 ? 11.781 16.094 7.082 1 97 82 ARG B N 1
ATOM 1660 C CA . ARG B 1 82 ? 12.359 17.422 7.223 1 97 82 ARG B CA 1
ATOM 1661 C C . ARG B 1 82 ? 11.289 18.469 7.523 1 97 82 ARG B C 1
ATOM 1663 O O . ARG B 1 82 ? 11.453 19.297 8.414 1 97 82 ARG B O 1
ATOM 1670 N N . LEU B 1 83 ? 10.227 18.375 6.824 1 98.25 83 LEU B N 1
ATOM 1671 C CA . LEU B 1 83 ? 9.148 19.344 6.996 1 98.25 83 LEU B CA 1
ATOM 1672 C C . LEU B 1 83 ? 8.492 19.188 8.359 1 98.25 83 LEU B C 1
ATOM 1674 O O . LEU B 1 83 ? 8.008 20.172 8.938 1 98.25 83 LEU B O 1
ATOM 1678 N N . SER B 1 84 ? 8.508 17.953 8.859 1 97.38 84 SER B N 1
ATOM 1679 C CA . SER B 1 84 ? 7.879 17.703 10.148 1 97.38 84 SER B CA 1
ATOM 1680 C C . SER B 1 84 ? 8.648 18.359 11.281 1 97.38 84 SER B C 1
ATOM 1682 O O . SER B 1 84 ? 8.125 18.516 12.391 1 97.38 84 SER B O 1
ATOM 1684 N N . ALA B 1 85 ? 9.875 18.688 11.102 1 95.81 85 ALA B N 1
ATOM 1685 C CA . ALA B 1 85 ? 10.672 19.406 12.086 1 95.81 85 ALA B CA 1
ATOM 1686 C C . ALA B 1 85 ? 10.203 20.844 12.234 1 95.81 85 ALA B C 1
ATOM 1688 O O . ALA B 1 85 ? 10.328 21.453 13.305 1 95.81 85 ALA B O 1
ATOM 1689 N N . ASP B 1 86 ? 9.609 21.406 11.188 1 96.31 86 ASP B N 1
ATOM 1690 C CA . ASP B 1 86 ? 9.25 22.828 11.148 1 96.31 86 ASP B CA 1
ATOM 1691 C C . ASP B 1 86 ? 7.742 23.016 11.273 1 96.31 86 ASP B C 1
ATOM 1693 O O . ASP B 1 86 ? 7.273 24.094 11.633 1 96.31 86 ASP B O 1
ATOM 1697 N N . TYR B 1 87 ? 6.977 22 10.93 1 97.12 87 TYR B N 1
ATOM 1698 C CA . TYR B 1 87 ? 5.523 22.078 10.922 1 97.12 87 TYR B CA 1
ATOM 1699 C C . TYR B 1 87 ? 4.902 20.953 11.742 1 97.12 87 TYR B C 1
ATOM 1701 O O . TYR B 1 87 ? 5.469 19.859 11.836 1 97.12 87 TYR B O 1
ATOM 1709 N N . PRO B 1 88 ? 3.777 21.188 12.352 1 95.19 88 PRO B N 1
ATOM 1710 C CA . PRO B 1 88 ? 3.148 20.203 13.227 1 95.19 88 PRO B CA 1
ATOM 1711 C C . PRO B 1 88 ? 2.383 19.141 12.461 1 95.19 88 PRO B C 1
ATOM 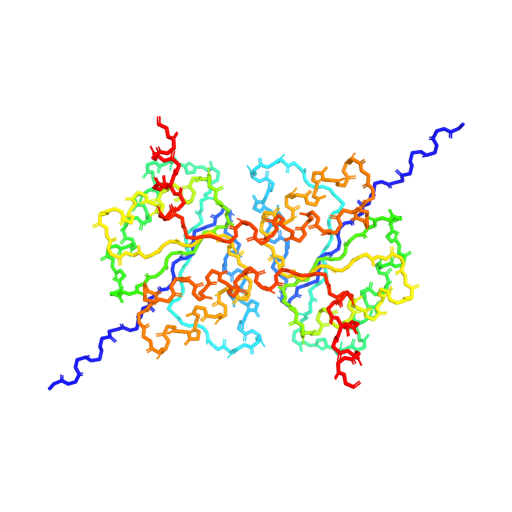1713 O O . PRO B 1 88 ? 1.154 19.062 12.555 1 95.19 88 PRO B O 1
ATOM 1716 N N . VAL B 1 89 ? 3.078 18.281 11.758 1 97.94 89 VAL B N 1
ATOM 1717 C CA . VAL B 1 89 ? 2.488 17.188 10.984 1 97.94 89 VAL B CA 1
ATOM 1718 C C . VAL B 1 89 ? 3.17 15.875 11.344 1 97.94 89 VAL B C 1
ATOM 1720 O O . VAL B 1 89 ? 4.367 15.852 11.641 1 97.94 89 VAL B O 1
ATOM 1723 N N . ALA B 1 90 ? 2.375 14.828 11.414 1 98.38 90 ALA B N 1
ATOM 1724 C CA . ALA B 1 90 ? 2.936 13.484 11.555 1 98.38 90 ALA B CA 1
ATOM 1725 C C . ALA B 1 90 ? 3.283 12.883 10.195 1 98.38 90 ALA B C 1
ATOM 1727 O O . ALA B 1 90 ? 2.717 13.281 9.18 1 98.38 90 ALA B O 1
ATOM 1728 N N . VAL B 1 91 ? 4.242 12.016 10.172 1 98.81 91 VAL B N 1
ATOM 1729 C CA . VAL B 1 91 ? 4.668 11.352 8.945 1 98.81 91 VAL B CA 1
ATOM 1730 C C . VAL B 1 91 ? 4.727 9.844 9.164 1 98.81 91 VAL B C 1
ATOM 1732 O O . VAL B 1 91 ? 5.422 9.367 10.07 1 98.81 91 VAL B O 1
ATOM 1735 N N . ILE B 1 92 ? 3.957 9.117 8.391 1 98.94 92 ILE B N 1
ATOM 1736 C CA . ILE B 1 92 ? 3.977 7.66 8.414 1 98.94 92 ILE B CA 1
ATOM 1737 C C . ILE B 1 92 ? 4.344 7.121 7.035 1 98.94 92 ILE B C 1
ATOM 1739 O O . ILE B 1 92 ? 3.859 7.621 6.02 1 98.94 92 ILE B O 1
ATOM 1743 N N . ALA B 1 93 ? 5.277 6.176 6.969 1 98.81 93 ALA B N 1
ATOM 1744 C CA . ALA B 1 93 ? 5.621 5.492 5.727 1 98.81 93 ALA B CA 1
ATOM 1745 C C . ALA B 1 93 ? 4.891 4.152 5.617 1 98.81 93 ALA B C 1
ATOM 1747 O O . ALA B 1 93 ? 4.363 3.645 6.609 1 98.81 93 ALA B O 1
ATOM 1748 N N . GLY B 1 94 ? 4.918 3.576 4.41 1 98.56 94 GLY B N 1
ATOM 1749 C CA . GLY B 1 94 ? 4.312 2.273 4.191 1 98.56 94 GLY B CA 1
ATOM 1750 C C . GLY B 1 94 ? 2.857 2.354 3.768 1 98.56 94 GLY B C 1
ATOM 1751 O O . GLY B 1 94 ? 2.047 1.507 4.148 1 98.56 94 GLY B O 1
ATOM 1752 N N . LEU B 1 95 ? 2.564 3.395 3.051 1 98.81 95 LEU B N 1
ATOM 1753 C CA . LEU B 1 95 ? 1.205 3.613 2.568 1 98.81 95 LEU B CA 1
ATOM 1754 C C . LEU B 1 95 ? 0.621 2.328 1.991 1 98.81 95 LEU B C 1
ATOM 1756 O O . LEU B 1 95 ? 1.258 1.666 1.169 1 98.81 95 LEU B O 1
ATOM 1760 N N . ASN B 1 96 ? -0.523 1.947 2.418 1 98.5 96 ASN B N 1
ATOM 1761 C CA . ASN B 1 96 ? -1.359 0.896 1.848 1 98.5 96 ASN B CA 1
ATOM 1762 C C . ASN B 1 96 ? -2.842 1.167 2.088 1 98.5 96 ASN B C 1
ATOM 1764 O O . ASN B 1 96 ? -3.203 2.186 2.68 1 98.5 96 ASN B O 1
ATOM 1768 N N . ALA B 1 97 ? -3.678 0.373 1.602 1 98.06 97 ALA B N 1
ATOM 1769 C CA . ALA B 1 97 ? -5.117 0.617 1.619 1 98.06 97 ALA B CA 1
ATOM 1770 C C . ALA B 1 97 ? -5.645 0.691 3.049 1 98.06 97 ALA B C 1
ATOM 1772 O O . ALA B 1 97 ? -6.398 1.603 3.393 1 98.06 97 ALA B O 1
ATOM 1773 N N . SER B 1 98 ? -5.27 -0.193 3.881 1 97.88 98 SER B N 1
ATOM 1774 C CA . SER B 1 98 ? -5.789 -0.285 5.242 1 97.88 98 SER B CA 1
ATOM 1775 C C . SER B 1 98 ? -5.355 0.911 6.082 1 97.88 98 SER B C 1
ATOM 1777 O O . SER B 1 98 ? -6.141 1.443 6.867 1 97.88 98 SER B O 1
ATOM 1779 N N . LEU B 1 99 ? -4.105 1.275 5.91 1 98.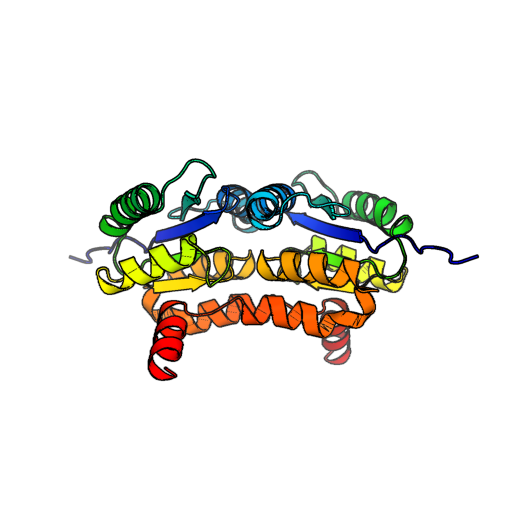56 99 LEU B N 1
ATOM 1780 C CA . LEU B 1 99 ? -3.6 2.455 6.605 1 98.56 99 LEU B CA 1
ATOM 1781 C C . LEU B 1 99 ? -4.387 3.699 6.211 1 98.56 99 LEU B C 1
ATOM 1783 O O . LEU B 1 99 ? -4.82 4.465 7.074 1 98.56 99 LEU B O 1
ATOM 1787 N N . LEU B 1 100 ? -4.574 3.881 4.895 1 98.5 100 LEU B N 1
ATOM 1788 C CA . LEU B 1 100 ? -5.309 5.051 4.426 1 98.5 100 LEU B CA 1
ATOM 1789 C C . LEU B 1 100 ? -6.758 5.012 4.902 1 98.5 100 LEU B C 1
ATOM 1791 O O . LEU B 1 100 ? -7.293 6.027 5.352 1 98.5 100 LEU B O 1
ATOM 1795 N N . LEU B 1 101 ? -7.383 3.867 4.887 1 97.06 101 LEU B N 1
ATOM 1796 C CA . LEU B 1 101 ? -8.758 3.721 5.355 1 97.06 101 LEU B CA 1
ATOM 1797 C C . LEU B 1 101 ? -8.875 4.086 6.832 1 97.06 101 LEU B C 1
ATOM 1799 O O . LEU B 1 101 ? -9.789 4.801 7.227 1 97.06 101 LEU B O 1
ATOM 1803 N N . GLU B 1 102 ? -7.949 3.58 7.613 1 97.62 102 GLU B N 1
ATOM 1804 C CA . GLU B 1 102 ? -7.949 3.873 9.047 1 97.62 102 GLU B CA 1
ATOM 1805 C C . GLU B 1 102 ? -7.75 5.363 9.305 1 97.62 102 GLU B C 1
ATOM 1807 O O . GLU B 1 102 ? -8.406 5.941 10.172 1 97.62 102 GLU B O 1
ATOM 1812 N N . ALA B 1 103 ? -6.836 5.98 8.555 1 98.44 103 ALA B N 1
ATOM 1813 C CA . ALA B 1 103 ? -6.586 7.41 8.703 1 98.44 103 ALA B CA 1
ATOM 1814 C C . ALA B 1 103 ? -7.84 8.219 8.383 1 98.44 103 ALA B C 1
ATOM 1816 O O . ALA B 1 103 ? -8.148 9.195 9.07 1 98.44 103 ALA B O 1
ATOM 1817 N N . LEU B 1 104 ? -8.57 7.828 7.34 1 97.38 104 LEU B N 1
ATOM 1818 C CA . LEU B 1 104 ? -9.805 8.5 6.957 1 97.38 104 LEU B CA 1
ATOM 1819 C C . LEU B 1 104 ? -10.844 8.391 8.062 1 97.38 104 LEU B C 1
ATOM 1821 O O . LEU B 1 104 ? -11.555 9.359 8.352 1 97.38 104 LEU B O 1
ATOM 1825 N N . ASP B 1 105 ? -10.914 7.273 8.68 1 96.06 105 ASP B N 1
ATOM 1826 C CA . ASP B 1 105 ? -11.852 7.059 9.773 1 96.06 105 ASP B CA 1
ATOM 1827 C C . ASP B 1 105 ? -11.477 7.895 10.992 1 96.06 105 ASP B C 1
ATOM 1829 O O . ASP B 1 105 ? -12.328 8.57 11.57 1 96.06 105 ASP B O 1
ATOM 1833 N N . ARG B 1 106 ? -10.195 7.902 11.328 1 96.81 106 ARG B N 1
ATOM 1834 C CA . ARG B 1 106 ? -9.719 8.578 12.531 1 96.81 106 ARG B CA 1
ATOM 1835 C C . ARG B 1 106 ? -9.789 10.094 12.367 1 96.81 106 ARG B C 1
ATOM 1837 O O . ARG B 1 106 ? -9.969 10.82 13.352 1 96.81 106 ARG B O 1
ATOM 1844 N N . ARG B 1 107 ? -9.602 10.531 11.117 1 95.12 107 ARG B N 1
ATOM 1845 C CA . ARG B 1 107 ? -9.609 11.969 10.891 1 95.12 107 ARG B CA 1
ATOM 1846 C C . ARG B 1 107 ? -10.945 12.578 11.312 1 95.12 107 ARG B C 1
ATOM 1848 O O . ARG B 1 107 ? -11.008 13.742 11.703 1 95.12 107 ARG B O 1
ATOM 1855 N N . GLU B 1 108 ? -12.039 11.789 11.281 1 93.75 108 GLU B N 1
ATOM 1856 C CA . GLU B 1 108 ? -13.367 12.242 11.68 1 93.75 108 GLU B CA 1
ATOM 1857 C C . GLU B 1 108 ? -13.508 12.289 13.203 1 93.75 108 GLU B C 1
ATOM 1859 O O . GLU B 1 108 ? -14.445 12.891 13.727 1 93.75 108 GLU B O 1
ATOM 1864 N N . GLN B 1 109 ? -12.578 11.719 13.891 1 94.62 109 GLN B N 1
ATOM 1865 C CA . GLN B 1 109 ? -12.695 11.562 15.336 1 94.62 109 GLN B CA 1
ATOM 1866 C C . GLN B 1 109 ? -11.75 12.508 16.078 1 94.62 109 GLN B C 1
ATOM 1868 O O . GLN B 1 109 ? -11.875 12.703 17.281 1 94.62 109 GLN B O 1
ATOM 1873 N N . GLY B 1 110 ? -10.797 13.047 15.328 1 94.62 110 GLY B N 1
ATOM 1874 C CA . GLY B 1 110 ? -9.836 13.922 15.984 1 94.62 110 GLY B CA 1
ATOM 1875 C C . GLY B 1 110 ? -8.555 14.102 15.188 1 94.62 110 GLY B C 1
ATOM 1876 O O . GLY B 1 110 ? -8.531 13.867 13.977 1 94.62 110 GLY B O 1
ATOM 1877 N N . MET B 1 111 ? -7.512 14.516 15.945 1 97.31 111 MET B N 1
ATOM 1878 C CA . MET B 1 111 ? -6.215 14.797 15.344 1 97.31 111 MET B CA 1
ATOM 1879 C C . MET B 1 111 ? -5.496 13.508 14.961 1 97.31 111 MET B C 1
ATOM 1881 O O . MET B 1 111 ? -5.32 12.617 15.797 1 97.31 111 MET B O 1
ATOM 1885 N N . LEU B 1 112 ? -5.074 13.422 13.719 1 98.38 112 LEU B N 1
ATOM 1886 C CA . LEU B 1 112 ? -4.328 12.25 13.266 1 98.38 112 LEU B CA 1
ATOM 1887 C C . LEU B 1 112 ? -2.969 12.172 13.953 1 98.38 112 LEU B C 1
ATOM 1889 O O . LEU B 1 112 ? -2.457 11.078 14.211 1 98.38 112 LEU B O 1
ATOM 1893 N N . THR B 1 113 ? -2.416 13.312 14.359 1 97.94 113 THR B N 1
ATOM 1894 C CA . THR B 1 113 ? -1.138 13.367 15.055 1 97.94 113 THR B CA 1
ATOM 1895 C C . THR B 1 113 ? -1.236 12.68 16.422 1 97.94 113 THR B C 1
ATOM 1897 O O . THR B 1 113 ? -0.219 12.305 17 1 97.94 113 THR B O 1
ATOM 1900 N N . ALA B 1 114 ? -2.418 12.492 16.906 1 97.5 114 ALA B N 1
ATOM 1901 C CA . ALA B 1 114 ? -2.623 11.898 18.219 1 97.5 114 ALA B CA 1
ATOM 1902 C C . ALA B 1 114 ? -2.793 10.383 18.125 1 97.5 114 ALA B C 1
ATOM 1904 O O . ALA B 1 114 ? -2.857 9.688 19.141 1 97.5 114 ALA B O 1
ATOM 1905 N N . CYS B 1 115 ? -2.807 9.828 16.875 1 97.81 115 CYS B N 1
ATOM 1906 C CA . CYS B 1 115 ? -3.096 8.406 16.734 1 97.81 115 CYS B CA 1
ATOM 1907 C C . CYS B 1 115 ? -2.082 7.73 15.812 1 97.81 115 CYS B C 1
ATOM 1909 O O . CYS B 1 115 ? -2.414 6.781 15.109 1 97.81 115 CYS B O 1
ATOM 1911 N N . VAL B 1 116 ? -0.882 8.195 15.805 1 98.62 116 VAL B N 1
ATOM 1912 C CA . VAL B 1 116 ? 0.162 7.723 14.906 1 98.62 116 VAL B CA 1
ATOM 1913 C C . VAL B 1 116 ? 0.431 6.242 15.164 1 98.62 116 VAL B C 1
ATOM 1915 O O . VAL B 1 116 ? 0.502 5.445 14.227 1 98.62 116 VAL B O 1
ATOM 1918 N N . ASP B 1 117 ? 0.516 5.855 16.453 1 98.31 117 ASP B N 1
ATOM 1919 C CA . ASP B 1 117 ? 0.805 4.469 16.797 1 98.31 117 ASP B CA 1
ATOM 1920 C C . ASP B 1 117 ? -0.294 3.535 16.297 1 98.31 117 ASP B C 1
ATOM 1922 O O . ASP B 1 117 ? -0.008 2.463 15.758 1 98.31 117 ASP B O 1
ATOM 1926 N N . GLU B 1 118 ? -1.483 3.918 16.469 1 98.38 118 GLU B N 1
ATOM 1927 C CA . GLU B 1 118 ? -2.615 3.117 16.016 1 98.38 118 GLU B CA 1
ATOM 1928 C C . GLU B 1 118 ? -2.635 3.006 14.492 1 98.38 118 GLU B C 1
ATOM 1930 O O . GLU B 1 118 ? -2.959 1.95 13.945 1 98.38 118 GLU B O 1
ATOM 1935 N N . LEU B 1 119 ? -2.316 4.078 13.812 1 98.81 119 LEU B N 1
ATOM 1936 C CA . LEU B 1 119 ? -2.285 4.086 12.352 1 98.81 119 LEU B CA 1
ATOM 1937 C C . LEU B 1 119 ? -1.176 3.184 11.828 1 98.81 119 LEU B C 1
ATOM 1939 O O . LEU B 1 119 ? -1.39 2.414 10.883 1 98.81 119 LEU B O 1
ATOM 1943 N N . VAL B 1 120 ? -0.002 3.287 12.461 1 98.81 120 VAL B N 1
ATOM 1944 C CA . VAL B 1 120 ? 1.103 2.412 12.086 1 98.81 120 VAL B CA 1
ATOM 1945 C C . VAL B 1 120 ? 0.696 0.953 12.273 1 98.81 120 VAL B C 1
ATOM 1947 O O . VAL B 1 120 ? 0.92 0.122 11.391 1 98.81 120 VAL B O 1
ATOM 1950 N N . GLU B 1 121 ? 0.065 0.677 13.344 1 98.62 121 GLU B N 1
ATOM 1951 C CA . GLU B 1 121 ? -0.362 -0.69 13.625 1 98.62 121 GLU B CA 1
ATOM 1952 C C . GLU B 1 121 ? -1.408 -1.157 12.609 1 98.62 121 GLU B C 1
ATOM 1954 O O . GLU B 1 121 ? -1.428 -2.328 12.227 1 98.62 121 GLU B O 1
ATOM 1959 N N . ALA B 1 122 ? -2.312 -0.298 12.227 1 98.25 122 ALA B N 1
ATOM 1960 C CA . ALA B 1 122 ? -3.303 -0.647 11.211 1 98.25 122 ALA B CA 1
ATOM 1961 C C . ALA B 1 122 ? -2.629 -1.057 9.906 1 98.25 122 ALA B C 1
ATOM 1963 O O . ALA B 1 122 ? -3.025 -2.041 9.281 1 98.25 122 ALA B O 1
ATOM 1964 N N . GLY B 1 123 ? -1.57 -0.284 9.477 1 98.44 123 GLY B N 1
ATOM 1965 C CA . GLY B 1 123 ? -0.799 -0.644 8.297 1 98.44 123 GLY B CA 1
ATOM 1966 C C . GLY B 1 123 ? -0.074 -1.969 8.438 1 98.44 123 GLY B C 1
ATOM 1967 O O . GLY B 1 123 ? -0.125 -2.809 7.539 1 98.44 123 GLY B O 1
ATOM 1968 N N . ARG B 1 124 ? 0.499 -2.16 9.617 1 98.69 124 ARG B N 1
ATOM 1969 C CA . ARG B 1 124 ? 1.277 -3.367 9.867 1 98.69 124 ARG B CA 1
ATOM 1970 C C . ARG B 1 124 ? 0.378 -4.598 9.922 1 98.69 124 ARG B C 1
ATOM 1972 O O . ARG B 1 124 ? 0.664 -5.609 9.281 1 98.69 124 ARG B O 1
ATOM 1979 N N . SER B 1 125 ? -0.711 -4.504 10.594 1 98 125 SER B N 1
ATOM 1980 C CA . SER B 1 125 ? -1.574 -5.656 10.844 1 98 125 SER B CA 1
ATOM 1981 C C . SER B 1 125 ? -2.295 -6.09 9.57 1 98 125 SER B C 1
ATOM 1983 O O . SER B 1 125 ? -2.814 -7.207 9.5 1 98 125 SER B O 1
ATOM 1985 N N . SER B 1 126 ? -2.324 -5.184 8.617 1 98 126 SER B N 1
ATOM 1986 C CA . SER B 1 126 ? -3.006 -5.508 7.367 1 98 126 SER B CA 1
ATOM 1987 C C . SER B 1 126 ? -2.145 -6.41 6.488 1 98 126 SER B C 1
ATOM 1989 O O . SER B 1 126 ? -2.643 -7.016 5.539 1 98 126 SER B O 1
ATOM 1991 N N . CYS B 1 127 ? -0.814 -6.434 6.734 1 98.69 127 CYS B N 1
ATOM 1992 C CA . CYS B 1 127 ? 0.105 -7.293 5.996 1 98.69 127 CYS B CA 1
ATOM 1993 C C . CYS B 1 127 ? 0.175 -8.68 6.621 1 98.69 127 CYS B C 1
ATOM 1995 O O . CYS B 1 127 ? 0.781 -8.859 7.68 1 98.69 127 CYS B O 1
ATOM 1997 N N . LEU B 1 128 ? -0.438 -9.648 5.973 1 98.31 128 LEU B N 1
ATOM 1998 C CA . LEU B 1 128 ? -0.474 -10.953 6.613 1 98.31 128 LEU B CA 1
ATOM 1999 C C . LEU B 1 128 ? -0.626 -12.062 5.578 1 98.31 128 LEU B C 1
ATOM 2001 O O . LEU B 1 128 ? -1.041 -11.805 4.445 1 98.31 128 LEU B O 1
ATOM 2005 N N . ASP B 1 129 ? -0.179 -13.258 5.941 1 98.56 129 ASP B N 1
ATOM 2006 C CA . ASP B 1 129 ? -0.471 -14.484 5.207 1 98.56 129 ASP B CA 1
ATOM 2007 C C . ASP B 1 129 ? -1.962 -14.812 5.258 1 98.56 129 ASP B C 1
ATOM 2009 O O . ASP B 1 129 ? -2.469 -15.273 6.285 1 98.56 129 ASP B O 1
ATOM 2013 N N . VAL B 1 130 ? -2.623 -14.641 4.129 1 98.12 130 VAL B N 1
ATOM 2014 C CA . VAL B 1 130 ? -4.078 -14.719 4.086 1 98.12 130 VAL B CA 1
ATOM 2015 C C . VAL B 1 130 ? -4.527 -16.141 4.402 1 98.12 130 VAL B C 1
ATOM 2017 O O . VAL B 1 130 ? -5.512 -16.359 5.117 1 98.12 130 VAL B O 1
ATOM 2020 N N . VAL B 1 131 ? -3.799 -17.125 3.879 1 95.94 131 VAL B N 1
ATOM 2021 C CA . VAL B 1 131 ? -4.156 -18.531 4.051 1 95.94 131 VAL B CA 1
ATOM 2022 C C . VAL B 1 131 ? -4.043 -18.922 5.523 1 95.94 131 VAL B C 1
ATOM 2024 O O . VAL B 1 131 ? -4.965 -19.516 6.09 1 95.94 131 VAL B O 1
ATOM 2027 N N . ALA B 1 132 ? -2.932 -18.484 6.109 1 95.5 132 ALA B N 1
ATOM 2028 C CA . ALA B 1 132 ? -2.738 -18.766 7.531 1 95.5 132 ALA B CA 1
ATOM 2029 C C . ALA B 1 132 ? -3.793 -18.047 8.375 1 95.5 132 ALA B C 1
ATOM 2031 O O . ALA B 1 132 ? -4.293 -18.609 9.352 1 95.5 132 ALA B O 1
ATOM 2032 N N . HIS B 1 133 ? -4.137 -16.875 7.965 1 95.12 133 HIS B N 1
ATOM 2033 C CA . HIS B 1 133 ? -5.105 -16.062 8.703 1 95.12 133 HIS B CA 1
ATOM 2034 C C . HIS B 1 133 ? -6.5 -16.688 8.633 1 95.12 133 HIS B C 1
ATOM 2036 O O . HIS B 1 133 ? -7.184 -16.797 9.656 1 95.12 133 HIS B O 1
ATOM 2042 N N . VAL B 1 134 ? -6.93 -17.141 7.496 1 91.69 134 VAL B N 1
ATOM 2043 C CA . VAL B 1 134 ? -8.25 -17.734 7.309 1 91.69 134 VAL B CA 1
ATOM 2044 C C . VAL B 1 134 ? -8.344 -19.047 8.086 1 91.69 134 VAL B C 1
ATOM 2046 O O . VAL B 1 134 ? -9.375 -19.344 8.688 1 91.69 134 VAL B O 1
ATOM 2049 N N . ARG B 1 135 ? -7.242 -19.812 8.086 1 91.19 135 ARG B N 1
ATOM 2050 C CA . ARG B 1 135 ? -7.207 -21.078 8.82 1 91.19 135 ARG B CA 1
ATOM 2051 C C . ARG B 1 135 ? -7.352 -20.844 10.32 1 91.19 135 ARG B C 1
ATOM 2053 O O . ARG B 1 135 ? -8.039 -21.609 11.008 1 91.19 135 ARG B O 1
ATOM 2060 N N . GLN B 1 136 ? -6.691 -19.781 10.75 1 90.56 136 GLN B N 1
ATOM 2061 C CA . GLN B 1 136 ? -6.754 -19.453 12.164 1 90.56 136 GLN B CA 1
ATOM 2062 C C . GLN B 1 136 ? -8.164 -19.031 12.57 1 90.56 136 GLN B C 1
ATOM 2064 O O . GLN B 1 136 ? -8.625 -19.344 13.672 1 90.56 136 GLN B O 1
ATOM 2069 N N . LEU B 1 137 ? -8.852 -18.328 11.719 1 85.88 137 LEU B N 1
ATOM 2070 C CA . LEU B 1 137 ? -10.211 -17.875 12.008 1 85.88 137 LEU B CA 1
ATOM 2071 C C . LEU B 1 137 ? -11.172 -19.062 12.039 1 85.88 137 LEU B C 1
ATOM 2073 O O . LEU B 1 137 ? -12.141 -19.062 12.805 1 85.88 137 LEU B O 1
ATOM 2077 N N . GLN B 1 138 ? -10.969 -20.078 11.258 1 84.69 138 GLN B N 1
ATOM 2078 C CA . GLN B 1 138 ? -11.828 -21.25 11.195 1 84.69 138 GLN B CA 1
ATOM 2079 C C . GLN B 1 138 ? -11.609 -22.156 12.406 1 84.69 138 GLN B C 1
ATOM 2081 O O . GLN B 1 138 ? -12.531 -22.844 12.844 1 84.69 138 GLN B O 1
ATOM 2086 N N . GLN B 1 139 ? -10.469 -22.156 12.945 1 85.19 139 GLN B N 1
ATOM 2087 C CA . GLN B 1 139 ? -10.195 -22.969 14.125 1 85.19 139 GLN B CA 1
ATOM 2088 C C . GLN B 1 139 ? -10.75 -22.312 15.391 1 85.19 139 GLN B C 1
ATOM 2090 O O . GLN B 1 139 ? -11.055 -23 16.359 1 85.19 139 GLN B O 1
ATOM 2095 N N . SER B 1 140 ? -10.672 -21 15.312 1 74 140 SER B N 1
ATOM 2096 C CA . SER B 1 140 ? -11.188 -20.328 16.5 1 74 140 SER B CA 1
ATOM 2097 C C . SER B 1 140 ? -12.711 -20.375 16.547 1 74 140 SER B C 1
ATOM 2099 O O . SER B 1 140 ? -13.312 -20.109 17.594 1 74 140 SER B O 1
ATOM 2101 N N . LEU B 1 141 ? -13.375 -20.828 15.453 1 59 141 LEU B N 1
ATOM 2102 C CA . LEU B 1 141 ? -14.82 -21.047 15.5 1 59 141 LEU B CA 1
ATOM 2103 C C . LEU B 1 141 ? -15.148 -22.469 15.891 1 59 141 LEU B C 1
ATOM 2105 O O . LEU B 1 141 ? -16.078 -22.719 16.672 1 59 141 LEU B O 1
#

Radius of gyration: 19.17 Å; Cα contacts (8 Å, |Δi|>4): 531; chains: 2; bounding box: 45×60×39 Å